Protein AF-A0AAE1A3G5-F1 (afdb_monomer)

Secondary structure (DSSP, 8-state):
-----------PPPPGGGGGTS----HHHHHHHHHHHHHHHHHHHHHHHHHHH-TT--HHHHHHHHHHHHHHHHHHHT-SS---HHHHHHHHHHHH-TTS-----HHHHHHHHHHHHHHHHIIIIITHHHHHHHHHHHHHHHHHHHTTS-SS--S----HHHHHHHHHHHHHHHHHHHHT-S--------

Foldseek 3Di:
DDDDPPPPPPPDQQELVNLVPDADPDPVSLVVNVVVLVVVLVVLVVVLVCVLQDDPGDPVNVCVVLVVLQCLQCVLVVHPDDDDVVSLVVSVVLVPPPPHPRPHDPVSSVVVVVVVVSVVCSVPPSCVVVVVSVVSSVVSVVSNVCVQADPPGDDDRCDPVVVVVVVVVVVVVVVVVVVVPPPPDDPDDD

Structure (mmCIF, N/CA/C/O backbone):
data_AF-A0AAE1A3G5-F1
#
_entry.id   AF-A0AAE1A3G5-F1
#
loop_
_atom_site.group_PDB
_atom_site.id
_atom_site.type_symbol
_atom_site.label_atom_id
_atom_site.label_alt_id
_atom_site.label_comp_id
_atom_site.label_asym_id
_atom_site.label_entity_id
_atom_site.label_seq_id
_atom_site.pdbx_PDB_ins_code
_atom_site.Cartn_x
_atom_site.Cartn_y
_atom_site.Cartn_z
_atom_site.occupancy
_atom_site.B_iso_or_equiv
_atom_site.auth_seq_id
_atom_site.auth_comp_id
_atom_site.auth_asym_id
_atom_site.auth_atom_id
_atom_site.pdbx_PDB_model_num
ATOM 1 N N . MET A 1 1 ? 42.166 -10.555 -47.100 1.00 35.66 1 MET A N 1
ATOM 2 C CA . MET A 1 1 ? 41.237 -10.799 -45.975 1.00 35.66 1 MET A CA 1
ATOM 3 C C . MET A 1 1 ? 40.916 -9.454 -45.344 1.00 35.66 1 MET A C 1
ATOM 5 O O . MET A 1 1 ? 41.872 -8.766 -45.005 1.00 35.66 1 MET A O 1
ATOM 9 N N . PRO A 1 2 ? 39.648 -9.018 -45.251 1.00 35.97 2 PRO A N 1
ATOM 10 C CA . PRO A 1 2 ? 39.330 -7.808 -44.502 1.00 35.97 2 PRO A CA 1
ATOM 11 C C . PRO A 1 2 ? 39.468 -8.098 -42.994 1.00 35.97 2 PRO A C 1
ATOM 13 O O . PRO A 1 2 ? 39.202 -9.229 -42.576 1.00 35.97 2 PRO A O 1
ATOM 16 N N . PRO A 1 3 ? 39.918 -7.131 -42.179 1.00 43.72 3 PRO A N 1
ATOM 17 C CA . PRO A 1 3 ? 40.125 -7.348 -40.755 1.00 43.72 3 PRO A CA 1
ATOM 18 C C . PRO A 1 3 ? 38.774 -7.472 -40.045 1.00 43.72 3 PRO A C 1
ATOM 20 O O . PRO A 1 3 ? 37.890 -6.631 -40.206 1.00 43.72 3 PRO A O 1
ATOM 23 N N . ALA A 1 4 ? 38.622 -8.537 -39.260 1.00 44.91 4 ALA A N 1
ATOM 24 C CA . ALA A 1 4 ? 37.485 -8.734 -38.377 1.00 44.91 4 ALA A CA 1
ATOM 25 C C . ALA A 1 4 ? 37.498 -7.654 -37.283 1.00 44.91 4 ALA A C 1
ATOM 27 O O . ALA A 1 4 ? 38.371 -7.638 -36.418 1.00 44.91 4 ALA A O 1
ATOM 28 N N . THR A 1 5 ? 36.526 -6.746 -37.308 1.00 45.47 5 THR A N 1
ATOM 29 C CA . THR A 1 5 ? 36.247 -5.818 -36.210 1.00 45.47 5 THR A CA 1
ATOM 30 C C . THR A 1 5 ? 35.559 -6.572 -35.074 1.00 45.47 5 THR A C 1
ATOM 32 O O . THR A 1 5 ? 34.346 -6.511 -34.894 1.00 45.47 5 THR A O 1
ATOM 35 N N . SER A 1 6 ? 36.335 -7.301 -34.273 1.00 39.97 6 SER A N 1
ATOM 36 C CA . SER A 1 6 ? 35.859 -7.920 -33.033 1.00 39.97 6 SER A CA 1
ATOM 37 C C . SER A 1 6 ? 35.775 -6.886 -31.904 1.00 39.97 6 SER A C 1
ATOM 39 O O . SER A 1 6 ? 36.463 -6.990 -3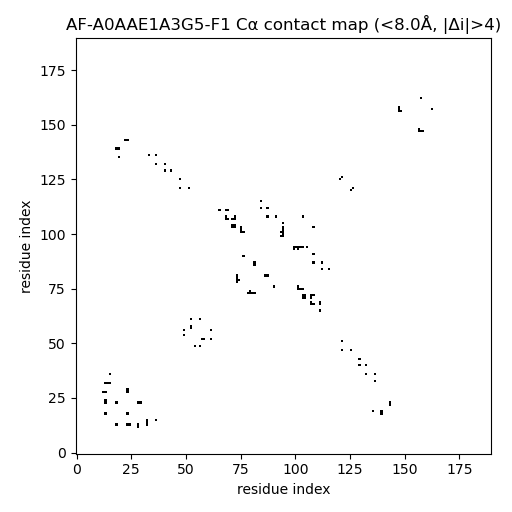0.892 1.00 39.97 6 SER A O 1
ATOM 41 N N . LEU A 1 7 ? 34.923 -5.871 -32.061 1.00 39.84 7 LEU A N 1
ATOM 42 C CA . LEU A 1 7 ? 34.401 -5.127 -30.916 1.00 39.84 7 LEU A CA 1
ATOM 43 C C . LEU A 1 7 ? 33.164 -5.876 -30.421 1.00 39.84 7 LEU A C 1
ATOM 45 O O . LEU A 1 7 ? 32.025 -5.517 -30.718 1.00 39.84 7 LEU A O 1
ATOM 49 N N . HIS A 1 8 ? 33.394 -6.952 -29.669 1.00 35.25 8 HIS A N 1
ATOM 50 C CA . HIS A 1 8 ? 32.353 -7.532 -28.831 1.00 35.25 8 HIS A CA 1
ATOM 51 C C . HIS A 1 8 ? 32.058 -6.544 -27.700 1.00 35.25 8 HIS A C 1
ATOM 53 O O . HIS A 1 8 ? 32.589 -6.654 -26.598 1.00 35.25 8 HIS A O 1
ATOM 59 N N . PHE A 1 9 ? 31.203 -5.559 -27.976 1.00 42.84 9 PHE A N 1
ATOM 60 C CA . PHE A 1 9 ? 30.525 -4.811 -26.931 1.00 42.84 9 PHE A CA 1
ATOM 61 C C . PHE A 1 9 ? 29.594 -5.789 -26.213 1.00 42.84 9 PHE A C 1
ATOM 63 O O . PHE A 1 9 ? 28.418 -5.908 -26.556 1.00 42.84 9 PHE A O 1
ATOM 70 N N . TYR A 1 10 ? 30.109 -6.503 -25.212 1.00 42.81 10 TYR A N 1
ATOM 71 C CA . TYR A 1 10 ? 29.268 -7.030 -24.146 1.00 42.81 10 TYR A CA 1
ATOM 72 C C . TYR A 1 10 ? 28.659 -5.815 -23.446 1.00 42.81 10 TYR A C 1
ATOM 74 O O . TYR A 1 10 ? 29.218 -5.257 -22.504 1.00 42.81 10 TYR A O 1
ATOM 82 N N . ARG A 1 11 ? 27.537 -5.327 -23.983 1.00 54.88 11 ARG A N 1
ATOM 83 C CA . ARG A 1 11 ? 26.752 -4.269 -23.360 1.00 54.88 11 ARG A CA 1
ATOM 84 C C . ARG A 1 11 ? 26.199 -4.854 -22.072 1.00 54.88 11 ARG A C 1
ATOM 86 O O . ARG A 1 11 ? 25.256 -5.641 -22.098 1.00 54.88 11 ARG A O 1
ATOM 93 N N . LYS A 1 12 ? 26.839 -4.510 -20.954 1.00 60.94 12 LYS A N 1
ATOM 94 C CA . LYS A 1 12 ? 26.358 -4.803 -19.603 1.00 60.94 12 LYS A CA 1
ATOM 95 C C . LYS A 1 12 ? 24.885 -4.394 -19.543 1.00 60.94 12 LYS A C 1
ATOM 97 O O . LYS A 1 12 ? 24.559 -3.239 -19.832 1.00 60.94 12 LYS A O 1
ATOM 102 N N . ARG A 1 13 ? 24.005 -5.357 -19.248 1.00 62.22 13 ARG A N 1
ATOM 103 C CA . ARG A 1 13 ? 22.569 -5.108 -19.091 1.00 62.22 13 ARG A CA 1
ATOM 104 C C . ARG A 1 13 ? 22.410 -4.102 -17.954 1.00 62.22 13 ARG A C 1
ATOM 106 O O . ARG A 1 13 ? 22.922 -4.333 -16.862 1.00 62.22 13 ARG A O 1
ATOM 113 N N . GLN A 1 14 ? 21.768 -2.973 -18.233 1.00 65.06 14 GLN A N 1
ATOM 114 C CA . GLN A 1 14 ? 21.499 -1.974 -17.204 1.00 65.06 14 GLN A CA 1
ATOM 115 C C . GLN A 1 14 ? 20.378 -2.498 -16.316 1.00 65.06 14 GLN A C 1
ATOM 117 O O . GLN A 1 14 ? 19.290 -2.785 -16.805 1.00 65.06 14 GLN A O 1
ATOM 122 N N . THR A 1 15 ? 20.683 -2.677 -15.037 1.00 71.44 15 THR A N 1
ATOM 123 C CA . THR A 1 15 ? 19.724 -3.069 -14.002 1.00 71.44 15 THR A CA 1
ATOM 124 C C . THR A 1 15 ? 19.215 -1.829 -13.282 1.00 71.44 15 THR A C 1
ATOM 126 O O . THR A 1 15 ? 19.864 -0.782 -13.322 1.00 71.44 15 THR A O 1
ATOM 129 N N . PHE A 1 16 ? 18.084 -1.952 -12.583 1.00 73.12 16 PHE A N 1
ATOM 130 C CA . PHE A 1 16 ? 17.511 -0.866 -11.781 1.00 73.12 16 PHE A CA 1
ATOM 131 C C . PHE A 1 16 ? 18.512 -0.262 -10.778 1.00 73.12 16 PHE A C 1
ATOM 133 O O . PHE A 1 16 ? 18.576 0.951 -10.597 1.00 73.12 16 PHE A O 1
ATOM 140 N N . GLU A 1 17 ? 19.370 -1.099 -10.197 1.00 73.00 17 GLU A N 1
ATOM 141 C CA . GLU A 1 17 ? 20.415 -0.682 -9.255 1.00 73.00 17 G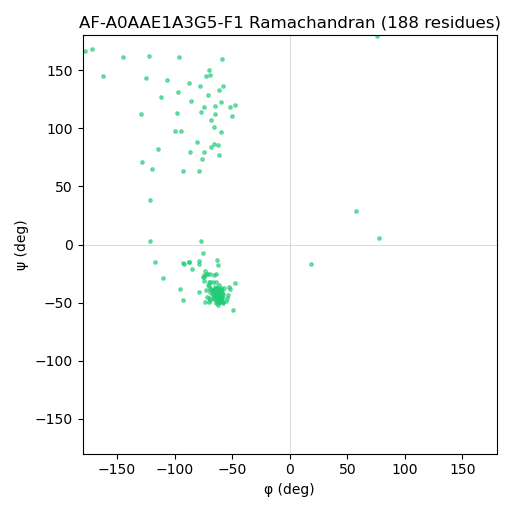LU A CA 1
ATOM 142 C C . GLU A 1 17 ? 21.544 0.119 -9.924 1.00 73.00 17 GLU A C 1
ATOM 144 O O . GLU A 1 17 ? 22.107 1.033 -9.323 1.00 73.00 17 GLU A O 1
ATOM 149 N N . ALA A 1 18 ? 21.856 -0.181 -11.188 1.00 69.69 18 ALA A N 1
ATOM 150 C CA . ALA A 1 18 ? 22.918 0.488 -11.939 1.00 69.69 18 ALA A CA 1
ATOM 151 C C . ALA A 1 18 ? 22.504 1.872 -12.477 1.00 69.69 18 ALA A C 1
ATOM 153 O O . ALA A 1 18 ? 23.362 2.667 -12.867 1.00 69.69 18 ALA A O 1
ATOM 154 N N . LEU A 1 19 ? 21.204 2.191 -12.468 1.00 69.31 19 LEU A N 1
ATOM 155 C CA . LEU A 1 19 ? 20.664 3.453 -12.989 1.00 69.31 19 LEU A CA 1
ATOM 156 C C . LEU A 1 19 ? 21.138 4.691 -12.227 1.00 69.31 19 LEU A C 1
ATOM 158 O O . LEU A 1 19 ? 21.165 5.787 -12.785 1.00 69.31 19 LEU A O 1
ATOM 162 N N . ALA A 1 20 ? 21.508 4.533 -10.956 1.00 63.34 20 ALA A N 1
ATOM 163 C CA . ALA A 1 20 ? 21.976 5.643 -10.135 1.00 63.34 20 ALA A CA 1
ATOM 164 C C . ALA A 1 20 ? 23.358 6.165 -10.579 1.00 63.34 20 ALA A C 1
ATOM 166 O O . ALA A 1 20 ? 23.665 7.337 -10.337 1.00 63.34 20 ALA A O 1
ATOM 167 N N . GLY A 1 21 ? 24.171 5.316 -11.225 1.00 63.56 21 GLY A N 1
ATOM 168 C CA . GLY A 1 21 ? 25.574 5.595 -11.549 1.00 63.56 21 GLY A CA 1
ATOM 169 C C . GLY A 1 21 ? 25.921 5.645 -13.039 1.00 63.56 21 GLY A C 1
ATOM 170 O O . GLY A 1 21 ? 26.984 6.153 -13.387 1.00 63.56 21 GLY A O 1
ATOM 171 N N . GLU A 1 22 ? 25.058 5.152 -13.931 1.00 64.25 22 GLU A N 1
ATOM 172 C CA . GLU A 1 22 ? 25.354 5.052 -15.367 1.00 64.25 22 GLU A CA 1
ATOM 173 C C . GLU A 1 22 ? 24.286 5.757 -16.227 1.00 64.25 22 GLU A C 1
ATOM 175 O O . GLU A 1 22 ? 23.091 5.710 -15.935 1.00 64.25 22 GLU A O 1
ATOM 180 N N . ARG A 1 23 ? 24.704 6.406 -17.328 1.00 62.53 23 ARG A N 1
ATOM 181 C CA . ARG A 1 23 ? 23.764 6.988 -18.305 1.00 62.53 23 ARG A CA 1
ATOM 182 C C . ARG A 1 23 ? 23.029 5.883 -19.073 1.00 62.53 23 ARG A C 1
ATOM 184 O O . ARG A 1 23 ? 23.650 4.865 -19.385 1.00 62.53 23 ARG A O 1
ATOM 191 N N . PRO A 1 24 ? 21.755 6.073 -19.454 1.00 65.62 24 PRO A N 1
ATOM 192 C CA . PRO A 1 24 ? 21.013 5.078 -20.226 1.00 65.62 24 PRO A CA 1
ATOM 193 C C . PRO A 1 24 ? 21.663 4.815 -21.583 1.00 65.62 24 PRO A C 1
ATOM 195 O O . PRO A 1 24 ? 22.000 5.750 -22.304 1.00 65.62 24 PRO A O 1
ATOM 198 N N . GLN A 1 25 ? 21.823 3.544 -21.950 1.00 66.44 25 GLN A N 1
ATOM 199 C CA . GLN A 1 25 ? 22.502 3.173 -23.198 1.00 66.44 25 GLN A CA 1
ATOM 200 C C . GLN A 1 25 ? 21.645 3.418 -24.449 1.00 66.44 25 GLN A C 1
ATOM 202 O O . GLN A 1 25 ? 22.190 3.643 -25.526 1.00 66.44 25 GLN A O 1
ATOM 207 N N . ASN A 1 26 ? 20.320 3.289 -24.339 1.00 68.50 26 ASN A N 1
ATOM 208 C CA . ASN A 1 26 ? 19.345 3.515 -25.412 1.00 68.50 26 ASN A CA 1
ATOM 209 C C . ASN A 1 26 ? 17.909 3.478 -24.847 1.00 68.50 26 ASN A C 1
ATOM 211 O O . ASN A 1 26 ? 17.689 3.034 -23.718 1.00 68.50 26 ASN A O 1
ATOM 215 N N . LEU A 1 27 ? 16.927 3.901 -25.652 1.00 71.56 27 LEU A N 1
ATOM 216 C CA . LEU A 1 27 ? 15.509 3.930 -25.266 1.00 71.56 27 LEU A CA 1
ATOM 217 C C . LEU A 1 27 ? 14.945 2.538 -24.929 1.00 71.56 27 LEU A C 1
ATOM 219 O O . LEU A 1 27 ? 14.132 2.409 -24.018 1.00 71.56 27 LEU A O 1
ATOM 223 N N . GLN A 1 28 ? 15.396 1.486 -25.620 1.00 73.44 28 GLN A N 1
ATOM 224 C CA . GLN A 1 28 ? 14.938 0.119 -25.354 1.00 73.44 28 GLN A CA 1
ATOM 225 C C . GLN A 1 28 ? 15.365 -0.354 -23.957 1.00 73.44 28 GLN A C 1
ATOM 227 O O . GLN A 1 28 ? 14.584 -1.002 -23.259 1.00 73.44 28 GLN A O 1
ATOM 232 N N . SER A 1 29 ? 16.575 0.005 -23.520 1.00 73.12 29 SER A N 1
ATOM 233 C CA . SER A 1 29 ? 17.052 -0.253 -22.159 1.00 73.12 29 SER A CA 1
ATOM 234 C C . SER A 1 29 ? 16.204 0.488 -21.126 1.00 73.12 29 SER A C 1
ATOM 236 O O . SER A 1 29 ? 15.783 -0.124 -20.151 1.00 73.12 29 SER A O 1
ATOM 238 N N . VAL A 1 30 ? 15.880 1.765 -21.371 1.00 76.81 30 VAL A N 1
ATOM 239 C CA . VAL A 1 30 ? 14.985 2.555 -20.503 1.00 76.81 30 VAL A CA 1
ATOM 240 C C . VAL A 1 30 ? 13.619 1.879 -20.377 1.00 76.81 30 VAL A C 1
ATOM 242 O O . VAL A 1 30 ? 13.144 1.657 -19.269 1.00 76.81 30 VAL A O 1
ATOM 245 N N . TYR A 1 31 ? 13.014 1.489 -21.500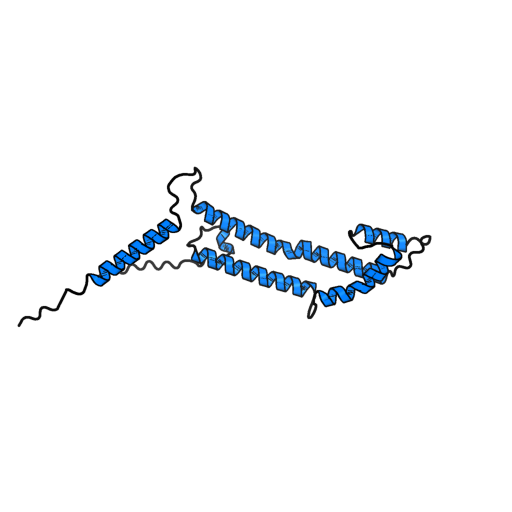 1.00 80.00 31 TYR A N 1
ATOM 246 C CA . TYR A 1 31 ? 11.709 0.827 -21.519 1.00 80.00 31 TYR A CA 1
ATOM 247 C C . TYR A 1 31 ? 11.712 -0.508 -20.762 1.00 80.00 31 TYR A C 1
ATOM 249 O O . TYR A 1 31 ? 10.791 -0.801 -20.002 1.00 80.00 31 TYR A O 1
ATOM 257 N N . THR A 1 32 ? 12.764 -1.307 -20.949 1.00 83.19 32 THR A N 1
ATOM 258 C CA . THR A 1 32 ? 12.916 -2.609 -20.283 1.00 83.19 32 THR A CA 1
ATOM 259 C C . THR A 1 32 ? 13.001 -2.435 -18.771 1.00 83.19 32 THR A C 1
ATOM 261 O O . THR A 1 32 ? 12.258 -3.073 -18.034 1.00 83.19 32 THR A O 1
ATOM 264 N N . VAL A 1 33 ? 13.842 -1.506 -18.322 1.00 82.69 33 VAL A N 1
ATOM 265 C CA . VAL A 1 33 ? 14.033 -1.198 -16.905 1.00 82.69 33 VAL A CA 1
ATOM 266 C C . VAL A 1 33 ? 12.752 -0.666 -16.262 1.00 82.69 33 VAL A C 1
ATOM 268 O O . VAL A 1 33 ? 12.376 -1.124 -15.189 1.00 82.69 33 VAL A O 1
ATOM 271 N N . VAL A 1 34 ? 12.040 0.258 -16.918 1.00 85.31 34 VAL A N 1
ATOM 272 C CA . VAL A 1 34 ? 10.757 0.779 -16.411 1.00 85.31 34 VAL A CA 1
ATOM 273 C C . VAL A 1 34 ? 9.749 -0.355 -16.229 1.00 85.31 34 VAL A C 1
ATOM 275 O O . VAL A 1 34 ? 9.105 -0.438 -15.188 1.00 85.31 34 VAL A O 1
ATOM 278 N N . ARG A 1 35 ? 9.629 -1.258 -17.210 1.00 87.12 35 ARG A N 1
ATOM 279 C CA . ARG A 1 35 ? 8.720 -2.408 -17.107 1.00 87.12 35 ARG A CA 1
ATOM 280 C C . ARG A 1 35 ? 9.096 -3.363 -15.981 1.00 87.12 35 ARG A C 1
ATOM 282 O O . ARG A 1 35 ? 8.202 -3.827 -15.286 1.00 87.12 35 ARG A O 1
ATOM 289 N N . GLU A 1 36 ? 10.384 -3.654 -15.809 1.00 87.44 36 GLU A N 1
ATOM 290 C CA . GLU A 1 36 ? 10.871 -4.511 -14.720 1.00 87.44 36 GLU A CA 1
ATOM 291 C C . GLU A 1 36 ? 10.530 -3.908 -13.348 1.00 87.44 36 GLU A C 1
ATOM 293 O O . GLU A 1 36 ? 10.037 -4.612 -12.471 1.00 87.44 36 GLU A O 1
ATOM 298 N N . VAL A 1 37 ? 10.710 -2.594 -13.181 1.00 85.38 37 VAL A N 1
ATOM 299 C CA . VAL A 1 37 ? 10.393 -1.889 -11.927 1.00 85.38 37 VAL A CA 1
ATOM 300 C C . VAL A 1 37 ? 8.894 -1.859 -11.651 1.00 85.38 37 VAL A C 1
ATOM 302 O O . VAL A 1 37 ? 8.485 -2.081 -10.515 1.00 85.38 37 VAL A O 1
ATOM 305 N N . LEU A 1 38 ? 8.071 -1.605 -12.672 1.00 88.00 38 LEU A N 1
ATOM 306 C CA . LEU A 1 38 ? 6.614 -1.613 -12.525 1.00 88.00 38 LEU A CA 1
ATOM 307 C C . LEU A 1 38 ? 6.094 -3.003 -12.148 1.00 88.00 38 LEU A C 1
ATOM 309 O O . LEU A 1 38 ? 5.294 -3.108 -11.226 1.00 88.00 38 LEU A O 1
ATOM 313 N N . ALA A 1 39 ? 6.597 -4.061 -12.788 1.00 89.19 39 ALA A N 1
ATOM 314 C CA . ALA A 1 39 ? 6.228 -5.432 -12.443 1.00 89.19 39 ALA A CA 1
ATOM 315 C C . ALA A 1 39 ? 6.623 -5.787 -10.997 1.00 89.19 39 ALA A C 1
ATOM 317 O O . ALA A 1 39 ? 5.826 -6.366 -10.264 1.00 89.19 39 ALA A O 1
ATOM 318 N N . ALA A 1 40 ? 7.821 -5.384 -10.559 1.00 87.31 40 ALA A N 1
ATOM 319 C CA . ALA A 1 40 ? 8.263 -5.593 -9.180 1.00 87.31 40 ALA A CA 1
ATOM 320 C C . ALA A 1 40 ? 7.414 -4.804 -8.162 1.00 87.31 40 ALA A C 1
ATOM 322 O O . ALA A 1 40 ? 7.133 -5.297 -7.071 1.00 87.31 40 ALA A O 1
ATOM 323 N N . LEU A 1 41 ? 6.984 -3.585 -8.509 1.00 88.19 41 LEU A N 1
ATOM 324 C CA . LEU A 1 41 ? 6.063 -2.791 -7.689 1.00 88.19 41 LEU A CA 1
ATOM 325 C C . LEU A 1 41 ? 4.683 -3.447 -7.589 1.00 88.19 41 LEU A C 1
ATOM 327 O O . LEU A 1 41 ? 4.131 -3.507 -6.494 1.00 88.19 41 LEU A O 1
ATOM 331 N N . GLU A 1 42 ? 4.139 -3.949 -8.697 1.00 89.69 42 GLU A N 1
ATOM 332 C CA . GLU A 1 42 ? 2.860 -4.666 -8.715 1.00 89.69 42 GLU A CA 1
ATOM 333 C C . GLU A 1 42 ? 2.905 -5.917 -7.835 1.00 89.69 42 GLU A C 1
ATOM 335 O O . GLU A 1 42 ? 2.047 -6.085 -6.969 1.00 89.69 42 GLU A O 1
ATOM 340 N N . GLU A 1 43 ? 3.934 -6.752 -7.987 1.00 90.06 43 GLU A N 1
ATOM 341 C CA . GLU A 1 43 ? 4.133 -7.943 -7.153 1.00 90.06 43 GLU A CA 1
ATOM 342 C C . GLU A 1 43 ? 4.234 -7.574 -5.668 1.00 90.06 43 GLU A C 1
ATOM 344 O O . GLU A 1 43 ? 3.634 -8.202 -4.797 1.00 90.06 43 GLU A O 1
ATOM 349 N N . ARG A 1 44 ? 4.959 -6.501 -5.358 1.00 87.25 44 ARG A N 1
ATOM 350 C CA . ARG A 1 44 ? 5.106 -6.016 -3.989 1.00 87.25 44 ARG A CA 1
ATOM 351 C C . ARG A 1 44 ? 3.791 -5.495 -3.406 1.00 87.25 44 ARG A C 1
ATOM 353 O O . ARG A 1 44 ? 3.523 -5.745 -2.234 1.00 87.25 44 ARG A O 1
ATOM 360 N N . LEU A 1 45 ? 2.972 -4.796 -4.192 1.00 87.25 45 LEU A N 1
ATOM 361 C CA . LEU A 1 45 ? 1.642 -4.352 -3.767 1.00 87.25 45 LEU A CA 1
ATOM 362 C C . LEU A 1 45 ? 0.713 -5.543 -3.514 1.00 87.25 45 LEU A C 1
ATOM 364 O O . LEU A 1 45 ? 0.020 -5.553 -2.501 1.00 87.25 45 LEU A O 1
ATOM 368 N N . GLN A 1 46 ? 0.763 -6.572 -4.362 1.00 87.94 46 GLN A N 1
ATOM 369 C CA . GLN A 1 46 ? 0.022 -7.820 -4.147 1.00 87.94 46 GLN A CA 1
ATOM 370 C C . GLN A 1 46 ? 0.484 -8.544 -2.878 1.00 87.94 46 GLN A C 1
ATOM 372 O O . GLN A 1 46 ? -0.339 -9.008 -2.093 1.00 87.94 46 GLN A O 1
ATOM 377 N N . ASN A 1 47 ? 1.793 -8.597 -2.626 1.00 87.56 47 ASN A N 1
ATOM 378 C CA . ASN A 1 47 ? 2.338 -9.173 -1.397 1.00 87.56 47 ASN A CA 1
ATOM 379 C C . ASN A 1 47 ? 1.937 -8.361 -0.160 1.00 87.56 47 ASN A C 1
ATOM 381 O O . ASN A 1 47 ? 1.631 -8.942 0.880 1.00 87.56 47 ASN A O 1
ATOM 385 N N . LEU A 1 48 ? 1.902 -7.028 -0.266 1.00 86.38 48 LEU A N 1
ATOM 386 C CA . LEU A 1 48 ? 1.416 -6.158 0.801 1.00 86.38 48 LEU A CA 1
ATOM 387 C C . LEU A 1 48 ? -0.058 -6.452 1.098 1.00 86.38 48 LEU A C 1
ATOM 389 O O . LEU A 1 48 ? -0.410 -6.677 2.253 1.00 86.38 48 LEU A O 1
ATOM 393 N N . GLU A 1 49 ? -0.894 -6.509 0.062 1.00 86.00 49 GLU A N 1
ATOM 394 C CA . GLU A 1 49 ? -2.317 -6.832 0.159 1.00 86.00 49 GLU A CA 1
ATOM 395 C C . GLU A 1 49 ? -2.541 -8.206 0.804 1.00 86.00 49 GLU A C 1
ATOM 397 O O . GLU A 1 49 ? -3.265 -8.319 1.795 1.00 86.00 49 GLU A O 1
ATOM 402 N N . ALA A 1 50 ? -1.846 -9.236 0.320 1.00 86.38 50 ALA A N 1
ATOM 403 C CA . ALA A 1 50 ? -1.921 -10.585 0.868 1.00 86.38 50 ALA A CA 1
ATOM 404 C C . ALA A 1 50 ? -1.415 -10.658 2.319 1.00 86.38 50 ALA A C 1
ATOM 406 O O . ALA A 1 50 ? -1.987 -11.375 3.136 1.00 86.38 50 ALA A O 1
ATOM 407 N N . SER A 1 51 ? -0.368 -9.905 2.672 1.00 86.12 51 SER A N 1
ATOM 408 C CA . SER A 1 51 ? 0.129 -9.830 4.053 1.00 86.12 51 SER A CA 1
ATOM 409 C C . SER A 1 51 ? -0.836 -9.097 4.986 1.00 86.12 51 SER A C 1
ATOM 411 O O . SER A 1 51 ? -0.938 -9.437 6.164 1.00 86.12 51 SER A O 1
ATOM 413 N N . PHE A 1 52 ? -1.564 -8.109 4.459 1.00 86.94 52 PHE A N 1
ATOM 414 C CA . PHE A 1 52 ? -2.532 -7.332 5.215 1.00 86.94 52 PHE A CA 1
ATOM 415 C C . PHE A 1 52 ? -3.800 -8.145 5.493 1.00 86.94 52 PHE A C 1
ATOM 417 O O . PHE A 1 52 ? -4.226 -8.222 6.646 1.00 86.94 52 PHE A O 1
ATOM 424 N N . TYR A 1 53 ? -4.386 -8.774 4.473 1.00 85.88 53 TYR A N 1
ATOM 425 C CA . TYR A 1 53 ? -5.625 -9.546 4.624 1.00 85.88 53 TYR A CA 1
ATOM 426 C C . TYR A 1 53 ? -5.397 -10.992 5.087 1.00 85.88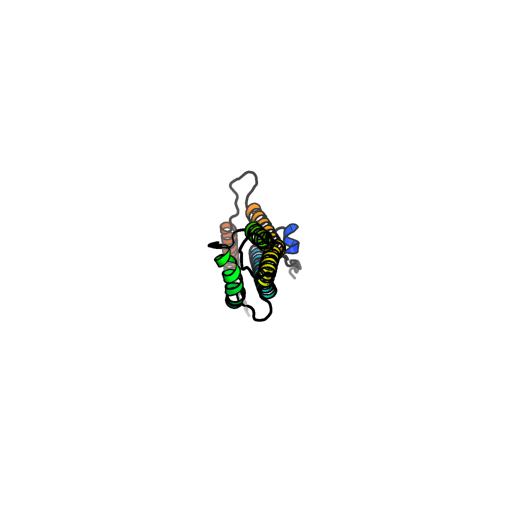 53 TYR A C 1
ATOM 428 O O . TYR A 1 53 ? -6.298 -11.613 5.645 1.00 85.88 53 TYR A O 1
ATOM 436 N N . GLY A 1 54 ? -4.193 -11.532 4.905 1.00 84.62 54 GLY A N 1
ATOM 437 C CA . GLY A 1 54 ? -3.890 -12.925 5.206 1.00 84.62 54 GLY A CA 1
ATOM 438 C C . GLY A 1 54 ? -4.436 -13.908 4.155 1.00 84.62 54 GLY A C 1
ATOM 439 O O . GLY A 1 54 ? -5.049 -13.518 3.158 1.00 84.62 54 GLY A O 1
ATOM 440 N N . PRO A 1 55 ? -4.195 -15.217 4.342 1.00 82.44 55 PRO A N 1
ATOM 441 C CA . PRO A 1 55 ? -4.566 -16.237 3.367 1.00 82.44 55 PRO A CA 1
ATOM 442 C C . PRO A 1 55 ? -6.089 -16.342 3.203 1.00 82.44 55 PRO A C 1
ATOM 444 O O . PRO A 1 55 ? -6.803 -16.677 4.145 1.00 82.44 55 PRO A O 1
ATOM 447 N N . GLY A 1 56 ? -6.575 -16.089 1.983 1.00 78.00 56 GLY A N 1
ATOM 448 C CA . GLY A 1 56 ? -8.003 -16.125 1.647 1.00 78.00 56 GLY A CA 1
ATOM 449 C C . GLY A 1 56 ? -8.798 -14.899 2.104 1.00 78.00 56 GLY A C 1
ATOM 450 O O . GLY A 1 56 ? -10.019 -14.891 1.958 1.00 78.00 56 GLY A O 1
ATOM 451 N N . GLY A 1 57 ? -8.128 -13.877 2.643 1.00 81.25 57 GLY A N 1
ATOM 452 C CA . GLY A 1 57 ? -8.756 -12.617 3.009 1.00 81.25 57 GLY A CA 1
ATOM 453 C C . GLY A 1 57 ? -8.991 -11.728 1.787 1.00 81.25 57 GLY A C 1
ATOM 454 O O . GLY A 1 57 ? -8.131 -11.582 0.922 1.00 81.25 57 GLY A O 1
ATOM 455 N N . SER A 1 58 ? -10.175 -11.132 1.726 1.00 85.31 58 SER A N 1
ATOM 456 C CA . SER A 1 58 ? -10.554 -10.065 0.799 1.00 85.31 58 SER A CA 1
ATOM 457 C C . SER A 1 58 ? -11.014 -8.816 1.561 1.00 85.31 58 SER A C 1
ATOM 459 O O . SER A 1 58 ? -11.433 -8.926 2.726 1.00 85.31 58 SER A O 1
ATOM 461 N N . PRO A 1 59 ? -11.042 -7.644 0.898 1.00 84.81 59 PRO A N 1
ATOM 462 C CA . PRO A 1 59 ? -11.639 -6.436 1.457 1.00 84.81 59 PRO A CA 1
ATOM 463 C C . PRO A 1 59 ? -13.070 -6.658 1.964 1.00 84.81 59 PRO A C 1
ATOM 465 O O . PRO A 1 59 ? -13.433 -6.140 3.018 1.00 84.81 59 PRO A O 1
ATOM 468 N N . GLU A 1 60 ? -13.893 -7.461 1.273 1.00 85.38 60 GLU A N 1
ATOM 469 C CA . GLU A 1 60 ? -15.264 -7.723 1.730 1.00 85.38 60 GLU A CA 1
ATOM 470 C C . GLU A 1 60 ? -15.314 -8.544 3.021 1.00 85.38 60 GLU A C 1
ATOM 472 O O . GLU A 1 60 ? -16.168 -8.290 3.872 1.00 85.38 60 GLU A O 1
ATOM 477 N N . THR A 1 61 ? -14.431 -9.533 3.178 1.00 85.81 61 THR A N 1
ATOM 478 C CA . THR A 1 61 ? -14.311 -10.301 4.431 1.00 85.81 61 THR A CA 1
ATOM 479 C C . THR A 1 61 ? -13.880 -9.417 5.591 1.00 85.81 61 THR A C 1
ATOM 481 O O . THR A 1 61 ? -14.498 -9.491 6.651 1.00 85.81 61 THR A O 1
ATOM 484 N N . GLU A 1 62 ? -12.898 -8.539 5.375 1.00 83.00 62 GLU A N 1
ATOM 485 C CA . GLU A 1 62 ? -12.420 -7.601 6.394 1.00 83.00 62 GLU A CA 1
ATOM 486 C C . GLU A 1 62 ? -13.560 -6.653 6.812 1.00 83.00 62 GLU A C 1
ATOM 488 O O . GLU A 1 62 ? -13.873 -6.520 7.994 1.00 83.00 62 GLU A O 1
ATOM 493 N N . VAL A 1 63 ? -14.287 -6.070 5.850 1.00 84.19 63 VAL A N 1
ATOM 494 C CA . VAL A 1 63 ? -15.440 -5.198 6.140 1.00 84.19 63 VAL A CA 1
ATOM 495 C C . VAL A 1 63 ? -16.513 -5.931 6.946 1.00 84.19 63 VAL A C 1
ATOM 497 O O . VAL A 1 63 ? -17.021 -5.382 7.922 1.00 84.19 63 VAL A O 1
ATOM 500 N N . LYS A 1 64 ? -16.858 -7.172 6.582 1.00 85.69 64 LYS A N 1
ATOM 501 C CA . LYS A 1 64 ? -17.864 -7.962 7.315 1.00 85.69 64 LYS A CA 1
ATOM 502 C C . LYS A 1 64 ? -17.426 -8.286 8.740 1.00 85.69 64 LYS A C 1
ATOM 504 O O . LYS A 1 64 ? -18.263 -8.246 9.638 1.00 85.69 64 LYS A O 1
ATOM 509 N N . GLN A 1 65 ? -16.146 -8.593 8.938 1.00 85.00 65 GLN A N 1
ATOM 510 C CA . GLN A 1 65 ? -15.579 -8.870 10.254 1.00 85.00 65 GLN A CA 1
ATOM 511 C C . GLN A 1 65 ? -15.692 -7.652 11.178 1.00 85.00 65 GLN A C 1
ATOM 513 O O . GLN A 1 65 ? -16.084 -7.791 12.335 1.00 85.00 65 GLN A O 1
ATOM 518 N N . TRP A 1 66 ? -15.398 -6.457 10.664 1.00 82.69 66 TRP A N 1
ATOM 519 C CA . TRP A 1 66 ? -15.310 -5.243 11.481 1.00 82.69 66 TRP A CA 1
ATOM 520 C C . TRP A 1 66 ? -16.606 -4.445 11.585 1.00 82.69 66 TRP A C 1
ATOM 522 O O . TRP A 1 66 ? -16.750 -3.633 12.498 1.00 82.69 66 TRP A O 1
ATOM 532 N N . TYR A 1 67 ? -17.571 -4.691 10.698 1.00 83.88 67 TYR A N 1
ATOM 533 C CA . TYR A 1 67 ? -18.846 -3.976 10.674 1.00 83.88 67 TYR A CA 1
ATOM 534 C C . TYR A 1 67 ? -19.588 -4.031 12.015 1.00 83.88 67 TYR A C 1
ATOM 536 O O . TYR A 1 67 ? -20.018 -2.996 12.522 1.00 83.88 67 TYR A O 1
ATOM 544 N N . LEU A 1 68 ? -19.727 -5.225 12.601 1.00 83.31 68 LEU A N 1
ATOM 545 C CA . LEU A 1 68 ? -20.478 -5.399 13.843 1.00 83.31 68 LEU A CA 1
ATOM 546 C C . LEU A 1 68 ? -19.758 -4.771 15.057 1.00 83.31 68 LEU A C 1
ATOM 548 O O . LEU A 1 68 ? -20.400 -3.965 15.731 1.00 83.31 68 LEU A O 1
ATOM 552 N N . PRO A 1 69 ? -18.454 -5.025 15.310 1.00 82.31 69 PRO A N 1
ATOM 553 C CA . PRO A 1 69 ? -17.707 -4.326 16.362 1.00 82.31 69 PRO A CA 1
ATOM 554 C C . PRO A 1 69 ? -17.782 -2.797 16.245 1.00 82.31 69 PRO A C 1
ATOM 556 O O . PRO A 1 69 ? -18.042 -2.106 17.229 1.00 82.31 69 PRO A O 1
ATOM 559 N N . LEU A 1 70 ? -17.642 -2.253 15.028 1.00 84.00 70 LEU A N 1
ATOM 560 C CA . LEU A 1 70 ? -17.759 -0.811 14.784 1.00 84.00 70 LEU A CA 1
ATOM 561 C C . LEU A 1 70 ? -19.151 -0.283 15.140 1.00 84.00 70 LEU A C 1
ATOM 563 O O . LEU A 1 70 ? -19.268 0.772 15.759 1.00 84.00 70 LEU A O 1
ATOM 567 N N . GLN A 1 71 ? -20.218 -1.007 14.795 1.00 82.94 71 GLN A N 1
ATOM 568 C CA . GLN A 1 71 ? -21.577 -0.607 15.168 1.00 82.94 71 GLN A CA 1
ATOM 569 C C . GLN A 1 71 ? -21.817 -0.631 16.676 1.00 82.94 71 GLN A C 1
ATOM 571 O O . GLN A 1 71 ? -22.498 0.261 17.191 1.00 82.94 71 GLN A O 1
ATOM 576 N N . LEU A 1 72 ? -21.272 -1.631 17.371 1.00 80.19 72 LEU A N 1
ATOM 577 C CA . LEU A 1 72 ? -21.395 -1.768 18.822 1.00 80.19 72 LEU A CA 1
ATOM 578 C C . LEU A 1 72 ? -20.690 -0.636 19.574 1.00 80.19 72 LEU A C 1
ATOM 580 O O . LEU A 1 72 ? -21.124 -0.284 20.664 1.00 80.19 72 LEU A O 1
ATOM 584 N N . ILE A 1 73 ? -19.670 -0.021 18.975 1.00 81.50 73 ILE A N 1
ATOM 585 C CA . ILE A 1 73 ? -18.922 1.091 19.572 1.00 81.50 73 ILE A CA 1
ATOM 586 C C . ILE A 1 73 ? -19.493 2.454 19.169 1.00 81.50 73 ILE A C 1
ATOM 588 O O . ILE A 1 73 ? -19.741 3.310 20.017 1.00 81.50 73 ILE A O 1
ATOM 592 N N . LEU A 1 74 ? -19.760 2.664 17.878 1.00 82.94 74 LEU A N 1
ATOM 593 C CA . LEU A 1 74 ? -20.180 3.969 17.362 1.00 82.94 74 LEU A CA 1
ATOM 594 C C . LEU A 1 74 ? -21.601 4.346 17.800 1.00 82.94 74 LEU A C 1
ATOM 596 O O . LEU A 1 74 ? -21.876 5.517 18.069 1.00 82.94 74 LEU A O 1
ATOM 600 N N . ARG A 1 75 ? -22.516 3.371 17.890 1.00 81.50 75 ARG A N 1
ATOM 601 C CA . ARG A 1 75 ? -23.930 3.642 18.189 1.00 81.50 75 ARG A CA 1
ATOM 602 C C . ARG A 1 75 ? -24.151 4.119 19.632 1.00 81.50 75 ARG A C 1
ATOM 604 O O . ARG A 1 75 ? -24.830 5.137 19.784 1.00 81.50 75 ARG A O 1
ATOM 611 N N . PRO A 1 76 ? -23.597 3.472 20.677 1.00 78.12 76 PRO A N 1
ATOM 612 C CA . PRO A 1 76 ? -23.682 3.989 22.045 1.00 78.12 76 PRO A CA 1
ATOM 613 C C . PRO A 1 76 ? -22.974 5.338 22.203 1.00 78.12 76 PRO A C 1
ATOM 615 O O . PRO A 1 76 ? -23.502 6.233 22.859 1.00 78.12 76 PRO A O 1
ATOM 618 N N . ALA A 1 77 ? -21.834 5.518 21.528 1.00 76.94 77 ALA A N 1
ATOM 619 C CA . ALA A 1 77 ? -21.068 6.762 21.548 1.00 76.94 77 ALA A CA 1
ATOM 620 C C . ALA A 1 77 ? -21.691 7.900 20.710 1.00 76.94 77 ALA A C 1
ATOM 622 O O . ALA A 1 77 ? -21.238 9.039 20.783 1.00 76.94 77 ALA A O 1
ATOM 623 N N . ARG A 1 78 ? -22.761 7.618 19.948 1.00 80.56 78 ARG A N 1
ATOM 624 C CA . ARG A 1 78 ? -23.453 8.553 19.038 1.00 80.56 78 ARG A CA 1
ATOM 625 C C . ARG A 1 78 ? -22.544 9.165 17.968 1.00 80.56 78 ARG A C 1
ATOM 627 O O . ARG A 1 78 ? -22.813 10.262 17.477 1.00 80.56 78 ARG A O 1
ATOM 634 N N . TYR A 1 79 ? -21.509 8.438 17.567 1.00 81.69 79 TYR A N 1
ATOM 635 C CA . TYR A 1 79 ? -20.641 8.831 16.468 1.00 81.69 79 TYR A CA 1
ATOM 636 C C . TYR A 1 79 ? -21.197 8.327 15.133 1.00 81.69 79 TYR A C 1
ATOM 638 O O . TYR A 1 79 ? -21.675 7.200 15.018 1.00 81.69 79 TYR A O 1
ATOM 646 N N . SER A 1 80 ? -21.130 9.170 14.099 1.00 79.25 80 SER A N 1
ATOM 647 C CA . SER A 1 80 ? -21.492 8.797 12.723 1.00 79.25 80 SER A CA 1
ATOM 648 C C . SER A 1 80 ? -20.388 8.008 12.013 1.00 79.25 80 SER A C 1
ATOM 650 O O . SER A 1 80 ? -20.650 7.357 11.004 1.00 79.25 80 SER A O 1
ATOM 652 N N . GLY A 1 81 ? -19.165 8.057 12.539 1.00 79.25 81 GLY A N 1
ATOM 653 C CA . GLY A 1 81 ? -17.999 7.364 12.014 1.00 79.25 81 GLY A CA 1
ATOM 654 C C . GLY A 1 81 ? -16.768 7.602 12.884 1.00 79.25 81 GLY A C 1
ATOM 655 O O . GLY A 1 81 ? -16.766 8.486 13.741 1.00 79.25 81 GLY A O 1
ATOM 656 N N . LEU A 1 82 ? -15.737 6.797 12.636 1.00 76.56 82 LEU A N 1
ATOM 657 C CA . LEU A 1 82 ? -14.437 6.871 13.295 1.00 76.56 82 LEU A CA 1
ATOM 658 C C . LEU A 1 82 ? -13.465 7.645 12.397 1.00 76.56 82 LEU A C 1
ATOM 660 O O . LEU A 1 82 ? -13.138 7.196 11.301 1.00 76.56 82 LEU A O 1
ATOM 664 N N . MET A 1 83 ? -13.056 8.826 12.853 1.00 78.62 83 MET A N 1
ATOM 665 C CA . MET A 1 83 ? -12.224 9.782 12.116 1.00 78.62 83 MET A CA 1
ATOM 666 C C . MET A 1 83 ? -10.810 9.890 12.692 1.00 78.62 83 MET A C 1
ATOM 668 O O . MET A 1 83 ? -9.877 10.194 11.951 1.00 78.62 83 MET A O 1
ATOM 672 N N . SER A 1 84 ? -10.635 9.647 13.994 1.00 78.31 84 SER A N 1
ATOM 673 C CA . SER A 1 84 ? -9.330 9.715 14.658 1.00 78.31 84 SER A CA 1
ATOM 674 C C . SER A 1 84 ? -9.179 8.670 15.764 1.00 78.31 84 SER A C 1
ATOM 676 O O . SER A 1 84 ? -10.158 8.128 16.274 1.00 78.31 84 SER A O 1
ATOM 678 N N . MET A 1 85 ? -7.925 8.400 16.139 1.00 76.94 85 MET A N 1
ATOM 679 C CA . MET A 1 85 ? -7.600 7.544 17.286 1.00 76.94 85 MET A CA 1
ATOM 680 C C . MET A 1 85 ? -8.036 8.183 18.612 1.00 76.94 85 MET A C 1
ATOM 682 O O . MET A 1 85 ? -8.482 7.476 19.506 1.00 76.94 85 MET A O 1
ATOM 686 N N . GLU A 1 86 ? -7.997 9.514 18.699 1.00 80.81 86 GLU A N 1
ATOM 687 C CA . GLU A 1 86 ? -8.463 10.273 19.868 1.00 80.81 86 GLU A CA 1
ATOM 688 C C . GLU A 1 86 ? -9.931 9.953 20.192 1.00 80.81 86 GLU A C 1
ATOM 690 O O . GLU A 1 86 ? -10.278 9.781 21.351 1.00 80.81 86 GLU A O 1
ATOM 695 N N . GLN A 1 87 ? -10.786 9.748 19.179 1.00 79.88 87 GLN A N 1
ATOM 696 C CA . GLN A 1 87 ? -12.175 9.331 19.413 1.00 79.88 87 GLN A CA 1
ATOM 697 C C . GLN A 1 87 ? -12.281 7.942 20.059 1.00 79.88 87 GLN A C 1
ATOM 699 O O . GLN A 1 87 ? -13.216 7.699 20.813 1.00 79.88 87 GLN A O 1
ATOM 704 N N . LEU A 1 88 ? -11.359 7.018 19.769 1.00 80.62 88 LEU A N 1
ATOM 705 C CA . LEU A 1 88 ? -11.314 5.706 20.428 1.00 80.62 88 LEU A CA 1
ATOM 706 C C . LEU A 1 88 ? -10.813 5.817 21.869 1.00 80.62 88 LEU A C 1
ATOM 708 O O . LEU A 1 88 ? -11.343 5.126 22.735 1.00 80.62 88 LEU A O 1
ATOM 712 N N . GLU A 1 89 ? -9.823 6.673 22.118 1.00 81.81 89 GLU A N 1
ATOM 713 C CA . GLU A 1 89 ? -9.305 6.955 23.461 1.00 81.81 89 GLU A CA 1
ATOM 714 C C . GLU A 1 89 ? -10.381 7.610 24.336 1.00 81.81 89 GLU A C 1
ATOM 716 O O . GLU A 1 89 ? -10.633 7.145 25.441 1.00 81.81 89 GLU A O 1
ATOM 721 N N . GLU A 1 90 ? -11.132 8.577 23.803 1.00 81.25 90 GLU A N 1
ATOM 722 C CA . GLU A 1 90 ? -12.271 9.186 24.499 1.00 81.25 90 GLU A CA 1
ATOM 723 C C . GLU A 1 90 ? -13.367 8.167 24.843 1.00 81.25 90 GLU A C 1
ATOM 725 O O . GLU A 1 90 ? -13.940 8.210 25.930 1.00 81.25 90 GLU A O 1
ATOM 730 N N . ILE A 1 91 ? -13.693 7.245 23.927 1.00 81.12 91 ILE A N 1
ATOM 731 C CA . ILE A 1 91 ? -14.684 6.192 24.203 1.00 81.12 91 ILE A CA 1
ATOM 732 C C . ILE A 1 91 ? -14.170 5.251 25.295 1.00 81.12 91 ILE A C 1
ATOM 734 O O . ILE A 1 91 ? -14.952 4.823 26.142 1.00 81.12 91 ILE A O 1
ATOM 738 N N . TYR A 1 92 ? -12.876 4.937 25.279 1.00 80.31 92 TYR A N 1
ATOM 739 C CA . TYR A 1 92 ? -12.237 4.094 26.282 1.00 80.31 92 TYR A CA 1
ATOM 740 C C . TYR A 1 92 ? -12.233 4.760 27.667 1.00 80.31 92 TYR A C 1
ATOM 742 O O . TYR A 1 92 ? -12.666 4.148 28.642 1.0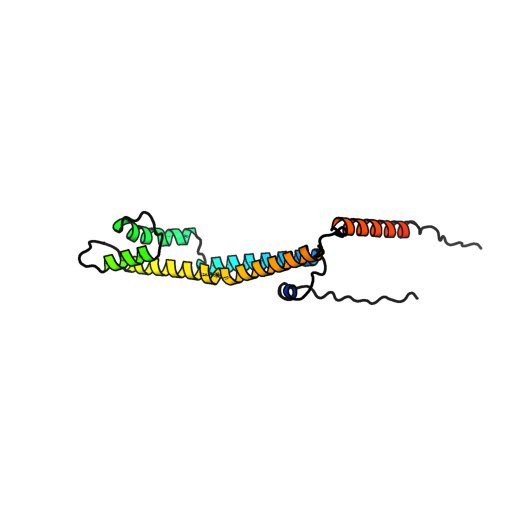0 80.31 92 TYR A O 1
ATOM 750 N N . ASP A 1 93 ? -11.854 6.035 27.753 1.00 81.06 93 ASP A N 1
ATOM 751 C CA . ASP A 1 93 ? -11.864 6.801 29.004 1.00 81.06 93 ASP A CA 1
ATOM 752 C C . ASP A 1 93 ? -13.277 6.895 29.595 1.00 81.06 93 ASP A C 1
ATOM 754 O O . ASP A 1 93 ? -13.479 6.705 30.796 1.00 81.06 93 ASP A O 1
ATOM 758 N N . ARG A 1 94 ? -14.283 7.108 28.739 1.00 75.56 94 ARG A N 1
ATOM 759 C CA . ARG A 1 94 ? -15.695 7.130 29.143 1.00 75.56 94 ARG A CA 1
ATOM 760 C C . ARG A 1 94 ? -16.254 5.754 29.502 1.00 75.56 94 ARG A C 1
ATOM 762 O O . ARG A 1 94 ? -17.218 5.681 30.252 1.00 75.56 94 ARG A O 1
ATOM 769 N N . HIS A 1 95 ? -15.687 4.671 28.976 1.00 75.44 95 HIS A N 1
ATOM 770 C CA . HIS A 1 95 ? -16.046 3.311 29.381 1.00 75.44 95 HIS A CA 1
ATOM 771 C C . HIS A 1 95 ? -15.548 2.990 30.800 1.00 75.44 95 HIS A C 1
ATOM 773 O O . HIS A 1 95 ? -16.225 2.289 31.548 1.00 75.44 95 HIS A O 1
ATOM 779 N N . ILE A 1 96 ? -14.383 3.524 31.178 1.00 76.88 96 ILE A N 1
ATOM 780 C CA . ILE A 1 96 ? -13.798 3.358 32.517 1.00 76.88 96 ILE A CA 1
ATOM 781 C C . ILE A 1 96 ? -14.521 4.224 33.562 1.00 76.88 96 ILE A C 1
ATOM 783 O O . ILE A 1 96 ? -14.558 3.868 34.745 1.00 76.88 96 ILE A O 1
ATOM 787 N N . ASP A 1 97 ? -15.103 5.353 33.150 1.00 71.75 97 ASP A N 1
ATOM 788 C CA . ASP A 1 97 ? -15.863 6.224 34.044 1.00 71.75 97 ASP A CA 1
ATOM 789 C C . ASP A 1 97 ? -17.169 5.558 34.512 1.00 71.75 97 ASP A C 1
ATOM 791 O O . ASP A 1 97 ? -18.161 5.463 33.796 1.00 71.75 97 ASP A O 1
ATOM 795 N N . ILE A 1 98 ? -17.180 5.151 35.783 1.00 61.97 98 ILE A N 1
ATOM 796 C CA . ILE A 1 98 ? -18.298 4.472 36.458 1.00 61.97 98 ILE A CA 1
ATOM 797 C C . ILE A 1 98 ? -19.560 5.359 36.511 1.00 61.97 98 ILE A C 1
ATOM 799 O O . ILE A 1 98 ? -20.661 4.865 36.765 1.00 61.97 98 ILE A O 1
ATOM 803 N N . THR A 1 99 ? -19.420 6.675 36.310 1.00 66.00 99 THR A N 1
ATOM 804 C CA . THR A 1 99 ? -20.547 7.616 36.283 1.00 66.00 99 THR A CA 1
ATOM 805 C C . THR A 1 99 ? -21.188 7.773 34.904 1.00 66.00 99 THR A C 1
ATOM 807 O O . THR A 1 99 ? -22.321 8.258 34.825 1.00 66.00 99 THR A O 1
ATOM 810 N N . ASP A 1 100 ? -20.522 7.325 33.836 1.00 64.25 100 ASP A N 1
ATOM 811 C CA . ASP A 1 100 ? -21.027 7.408 32.470 1.00 64.25 100 ASP A CA 1
ATOM 812 C C . ASP A 1 100 ? -21.686 6.082 32.047 1.00 64.25 100 ASP A C 1
ATOM 814 O O . ASP A 1 100 ? -21.153 4.989 32.229 1.00 64.25 100 ASP A O 1
ATOM 818 N N . ILE A 1 101 ? -22.895 6.152 31.483 1.00 60.81 101 ILE A N 1
ATOM 819 C CA . ILE A 1 101 ? -23.676 4.965 31.089 1.00 60.81 101 ILE A CA 1
ATOM 820 C C . ILE A 1 101 ? -23.357 4.650 29.626 1.00 60.81 101 ILE A C 1
ATOM 822 O O . ILE A 1 101 ? -24.208 4.748 28.737 1.00 60.81 101 ILE A O 1
ATOM 826 N N . LEU A 1 102 ? -22.102 4.310 29.353 1.00 64.75 102 LEU A N 1
ATOM 827 C CA . LEU A 1 102 ? -21.676 3.815 28.050 1.00 64.75 102 LEU A CA 1
ATOM 828 C C . LEU A 1 102 ? -21.580 2.294 28.107 1.00 64.75 102 LEU A C 1
ATOM 830 O O . LEU A 1 102 ? -20.587 1.720 28.542 1.00 64.75 102 LEU A O 1
ATOM 834 N N . THR A 1 103 ? -22.632 1.619 27.637 1.00 68.62 103 THR A N 1
ATOM 835 C CA . THR A 1 103 ? -22.616 0.165 27.431 1.00 68.62 103 THR A CA 1
ATOM 836 C C . THR A 1 103 ? -21.816 -0.154 26.169 1.00 68.62 103 THR A C 1
ATOM 838 O O . THR A 1 103 ? -22.388 -0.428 25.113 1.00 68.62 103 THR A O 1
ATOM 841 N N . VAL A 1 104 ? -20.496 -0.025 26.272 1.00 71.31 104 VAL A N 1
ATOM 842 C CA . VAL A 1 104 ? -19.521 -0.421 25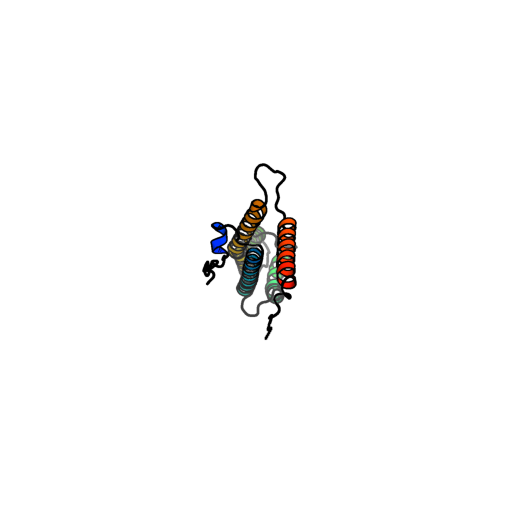.254 1.00 71.31 104 VAL A CA 1
ATOM 843 C C . VAL A 1 104 ? -18.817 -1.685 25.735 1.00 71.31 104 VAL A C 1
ATOM 845 O O . VAL A 1 104 ? -18.575 -1.848 26.925 1.00 71.31 104 VAL A O 1
ATOM 848 N N . ASP A 1 105 ? -18.544 -2.593 24.808 1.00 75.62 105 ASP A N 1
ATOM 849 C CA . ASP A 1 105 ? -17.826 -3.836 25.065 1.00 75.62 105 ASP A CA 1
ATOM 850 C C . ASP A 1 105 ? -16.305 -3.606 24.978 1.00 75.62 105 ASP A C 1
ATOM 852 O O . ASP A 1 105 ? -15.809 -3.121 23.956 1.00 75.62 105 ASP A O 1
ATOM 856 N N . GLU A 1 106 ? -15.576 -3.932 26.049 1.00 78.06 106 GLU A N 1
ATOM 857 C CA . GLU A 1 106 ? -14.122 -3.726 26.162 1.00 78.06 106 GLU A CA 1
ATOM 858 C C . GLU A 1 106 ? -13.352 -4.531 25.101 1.00 78.06 106 GLU A C 1
ATOM 860 O O . GLU A 1 106 ? -12.447 -4.006 24.446 1.00 78.06 106 GLU A O 1
ATOM 865 N N . ASP A 1 107 ? -13.773 -5.775 24.850 1.00 81.19 107 ASP A N 1
ATOM 866 C CA . ASP A 1 107 ? -13.172 -6.650 23.841 1.00 81.19 107 ASP A CA 1
ATOM 867 C C . ASP A 1 107 ? -13.274 -6.037 22.438 1.00 81.19 107 ASP A C 1
ATOM 869 O O . ASP A 1 107 ? -12.295 -6.006 21.685 1.00 81.19 107 ASP A O 1
ATOM 873 N N . SER A 1 108 ? -14.440 -5.495 22.086 1.00 79.12 108 SER A N 1
ATOM 874 C CA . SER A 1 108 ? -14.643 -4.788 20.818 1.00 79.12 108 SER A CA 1
ATOM 875 C C . SER A 1 108 ? -13.723 -3.566 20.690 1.00 79.12 108 SER A C 1
ATOM 877 O O . SER A 1 108 ? -13.196 -3.301 19.607 1.00 79.12 108 SER A O 1
ATOM 879 N N . LEU A 1 109 ? -13.497 -2.833 21.785 1.00 80.50 109 LEU A N 1
ATOM 880 C CA . LEU A 1 109 ? -12.639 -1.641 21.830 1.00 80.50 109 LEU A CA 1
ATOM 881 C C . LEU A 1 109 ? -11.184 -2.006 21.523 1.00 80.50 109 LEU A C 1
ATOM 883 O O . LEU A 1 109 ? -10.574 -1.434 20.615 1.00 80.50 109 LEU A O 1
ATOM 887 N N . ILE A 1 110 ? -10.664 -3.022 22.214 1.00 82.81 110 ILE A N 1
ATOM 888 C CA . ILE A 1 110 ? -9.310 -3.549 22.011 1.00 82.81 110 ILE A CA 1
ATOM 889 C C . ILE A 1 110 ? -9.136 -4.048 20.571 1.00 82.81 110 ILE A C 1
ATOM 891 O O . ILE A 1 110 ? -8.122 -3.772 19.923 1.00 82.81 110 ILE A O 1
ATOM 895 N N . GLN A 1 111 ? -10.125 -4.764 20.030 1.00 81.75 111 GLN A N 1
ATOM 896 C CA . GLN A 1 111 ? -10.056 -5.276 18.662 1.00 81.75 111 GLN A CA 1
ATOM 897 C C . GLN A 1 111 ? -9.988 -4.149 17.618 1.00 81.75 111 GLN A C 1
ATOM 899 O O . GLN A 1 111 ? -9.183 -4.236 16.687 1.00 81.75 111 GLN A O 1
ATOM 904 N N . ILE A 1 112 ? -10.761 -3.068 17.779 1.00 82.88 112 ILE A N 1
ATOM 905 C CA . ILE A 1 112 ? -10.698 -1.919 16.863 1.00 82.88 112 ILE A CA 1
ATOM 906 C C . ILE A 1 112 ? -9.376 -1.161 17.003 1.00 82.88 112 ILE A C 1
ATOM 908 O O . ILE A 1 112 ? -8.787 -0.793 15.986 1.00 82.88 112 ILE A O 1
ATOM 912 N N . GLN A 1 113 ? -8.861 -0.964 18.219 1.00 83.25 113 GLN A N 1
ATOM 913 C CA . GLN A 1 113 ? -7.542 -0.346 18.409 1.00 83.25 113 GLN A CA 1
ATOM 914 C C . GLN A 1 113 ? -6.440 -1.149 17.697 1.00 83.25 113 GLN A C 1
ATOM 916 O O . GLN A 1 113 ? -5.604 -0.577 16.993 1.00 83.25 113 GLN A O 1
ATOM 921 N N . ASN A 1 114 ? -6.485 -2.480 17.796 1.00 85.12 114 ASN A N 1
ATOM 922 C CA . ASN A 1 114 ? -5.566 -3.368 17.083 1.00 85.12 114 ASN A CA 1
ATOM 923 C C . ASN A 1 114 ? -5.700 -3.254 15.556 1.00 85.12 114 ASN A C 1
ATOM 925 O O . ASN A 1 114 ? -4.684 -3.232 14.856 1.00 85.12 114 ASN A O 1
ATOM 929 N N . LEU A 1 115 ? -6.924 -3.140 15.027 1.00 84.31 115 LEU A N 1
ATOM 930 C CA . LEU A 1 115 ? -7.155 -2.893 13.600 1.00 84.31 115 LEU A CA 1
ATOM 931 C C . LEU A 1 115 ? -6.533 -1.564 13.158 1.00 84.31 115 LEU A C 1
ATOM 933 O O . LEU A 1 115 ? -5.809 -1.527 12.163 1.00 84.31 115 LEU A O 1
ATOM 937 N N . VAL A 1 116 ? -6.785 -0.481 13.895 1.00 82.88 116 VAL A N 1
ATOM 938 C CA . VAL A 1 116 ? -6.240 0.846 13.576 1.00 82.88 116 VAL A CA 1
ATOM 939 C C . VAL A 1 116 ? -4.711 0.812 13.598 1.00 82.88 116 VAL A C 1
ATOM 941 O O . VAL A 1 116 ? -4.075 1.290 12.658 1.00 82.88 116 VAL A O 1
ATOM 944 N N . ALA A 1 117 ? -4.106 0.172 14.601 1.00 83.75 117 ALA A N 1
ATOM 945 C CA . ALA A 1 117 ? -2.658 -0.006 14.675 1.00 83.75 117 ALA A CA 1
ATOM 946 C C . ALA A 1 117 ? -2.108 -0.820 13.489 1.00 83.75 117 ALA A C 1
ATOM 948 O O . ALA A 1 117 ? -1.110 -0.425 12.879 1.00 83.75 117 ALA A O 1
ATOM 949 N N . LYS A 1 118 ? -2.777 -1.920 13.111 1.00 84.69 118 LYS A N 1
ATOM 950 C CA . LYS A 1 118 ? -2.430 -2.745 11.940 1.00 84.69 118 LYS A CA 1
ATOM 951 C C . LYS A 1 118 ? -2.467 -1.923 10.647 1.00 84.69 118 LYS A C 1
ATOM 953 O O . LYS A 1 118 ? -1.520 -1.987 9.864 1.00 84.69 118 LYS A O 1
ATOM 958 N N . VAL A 1 119 ? -3.517 -1.125 10.440 1.00 83.81 119 VAL A N 1
ATOM 959 C CA . VAL A 1 119 ? -3.667 -0.240 9.271 1.00 83.81 119 VAL A CA 1
ATOM 960 C C . VAL A 1 119 ? -2.575 0.825 9.248 1.00 83.81 119 VAL A C 1
ATOM 962 O O . VAL A 1 119 ? -1.892 0.980 8.238 1.00 83.81 119 VAL A O 1
ATOM 965 N N . LEU A 1 120 ? -2.353 1.528 10.361 1.00 82.38 120 LEU A N 1
ATOM 966 C CA . LEU A 1 120 ? -1.329 2.570 10.446 1.00 82.38 120 LEU A CA 1
ATOM 967 C C . LEU A 1 120 ? 0.072 2.015 10.190 1.00 82.38 120 LEU A C 1
ATOM 969 O O . LEU A 1 120 ? 0.861 2.651 9.490 1.00 82.38 120 LEU A O 1
ATOM 973 N N . LYS A 1 121 ? 0.373 0.823 10.712 1.00 83.94 121 LYS A N 1
ATOM 974 C CA . LYS A 1 121 ? 1.635 0.132 10.445 1.00 83.94 121 LYS A CA 1
ATOM 975 C C . LYS A 1 121 ? 1.782 -0.206 8.961 1.00 83.94 121 LYS A C 1
ATOM 977 O O . LYS A 1 121 ? 2.800 0.135 8.363 1.00 83.94 121 LYS A O 1
ATOM 982 N N . ALA A 1 122 ? 0.759 -0.808 8.352 1.00 81.25 122 ALA A N 1
ATOM 983 C CA . ALA A 1 122 ? 0.771 -1.148 6.930 1.00 81.25 122 ALA A CA 1
ATOM 984 C C . ALA A 1 122 ? 0.954 0.091 6.037 1.00 81.25 122 ALA A C 1
ATOM 986 O O . ALA A 1 122 ? 1.724 0.050 5.081 1.00 81.25 122 ALA A O 1
ATOM 987 N N . VAL A 1 123 ? 0.317 1.215 6.380 1.00 78.44 123 VAL A N 1
ATOM 988 C CA . VAL A 1 123 ? 0.448 2.472 5.631 1.00 78.44 123 VAL A CA 1
ATOM 989 C C . VAL A 1 123 ? 1.839 3.092 5.796 1.00 78.44 123 VAL A C 1
ATOM 991 O O . VAL A 1 123 ? 2.447 3.509 4.812 1.00 78.44 123 VAL A O 1
ATOM 994 N N . ARG A 1 124 ? 2.363 3.159 7.025 1.00 77.88 124 ARG A N 1
ATOM 995 C CA . ARG A 1 124 ? 3.652 3.815 7.304 1.00 77.88 124 ARG A CA 1
ATOM 996 C C . ARG A 1 124 ? 4.846 3.018 6.789 1.00 77.88 124 ARG A C 1
ATOM 998 O O . ARG A 1 124 ? 5.757 3.593 6.203 1.00 77.88 124 ARG A O 1
ATOM 1005 N N . GLU A 1 125 ? 4.855 1.711 7.018 1.00 80.38 125 GLU A N 1
ATOM 1006 C CA . GLU A 1 125 ? 6.008 0.858 6.712 1.00 80.38 125 GLU A CA 1
ATOM 1007 C C . GLU A 1 125 ? 5.872 0.194 5.338 1.00 80.38 125 GLU A C 1
ATOM 1009 O O . GLU A 1 125 ? 6.845 0.105 4.592 1.00 80.38 125 GLU A O 1
ATOM 1014 N N . GLY A 1 126 ? 4.659 -0.218 4.963 1.00 77.38 126 GLY A N 1
ATOM 1015 C CA . GLY A 1 126 ? 4.419 -1.017 3.762 1.00 77.38 126 GLY A CA 1
ATOM 1016 C C . GLY A 1 126 ? 4.717 -0.291 2.453 1.00 77.38 126 GLY A C 1
ATOM 1017 O O . GLY A 1 126 ? 5.334 -0.858 1.544 1.00 77.38 126 GLY A O 1
ATOM 1018 N N . PHE A 1 127 ? 4.333 0.986 2.366 1.00 80.94 127 PHE A N 1
ATOM 1019 C CA . PHE A 1 127 ? 4.508 1.790 1.153 1.00 80.94 127 PHE A CA 1
ATOM 1020 C C . PHE A 1 127 ? 5.865 2.489 1.058 1.00 80.94 127 PHE A C 1
ATOM 1022 O O . PHE A 1 127 ? 6.234 2.914 -0.033 1.00 80.94 127 PHE A O 1
ATOM 1029 N N . SER A 1 128 ? 6.617 2.580 2.158 1.00 83.19 128 SER A N 1
ATOM 1030 C CA . SER A 1 128 ? 7.906 3.283 2.236 1.00 83.19 128 SER A CA 1
ATOM 1031 C C . SER A 1 128 ? 8.857 2.893 1.100 1.00 83.19 128 SER A C 1
ATOM 1033 O O . SER A 1 128 ? 9.276 3.743 0.314 1.00 83.19 128 SER A O 1
ATOM 1035 N N . GLU A 1 129 ? 9.160 1.602 0.946 1.00 80.94 129 GLU A N 1
ATOM 1036 C CA . GLU A 1 129 ? 10.137 1.187 -0.067 1.00 80.94 129 GLU A CA 1
ATOM 1037 C C . GLU A 1 129 ? 9.552 1.266 -1.488 1.00 80.94 129 GLU A C 1
ATOM 1039 O O . GLU A 1 129 ? 10.293 1.531 -2.433 1.00 80.94 129 GLU A O 1
ATOM 1044 N N . SER A 1 130 ? 8.229 1.120 -1.652 1.00 84.31 130 SER A N 1
ATOM 1045 C CA . SER A 1 130 ? 7.555 1.329 -2.944 1.00 84.31 130 SER A CA 1
ATOM 1046 C C . SER A 1 130 ? 7.679 2.785 -3.404 1.00 84.31 130 SER A C 1
ATOM 1048 O O . SER A 1 130 ? 8.006 3.043 -4.561 1.00 84.31 130 SER A O 1
ATOM 1050 N N . ILE A 1 131 ? 7.480 3.738 -2.487 1.00 84.38 131 ILE A N 1
ATOM 1051 C CA . ILE A 1 131 ? 7.670 5.172 -2.739 1.00 84.38 131 ILE A CA 1
ATOM 1052 C C . ILE A 1 131 ? 9.122 5.436 -3.142 1.00 84.38 131 ILE A C 1
ATOM 1054 O O . ILE A 1 131 ? 9.359 6.036 -4.187 1.00 84.38 131 ILE A O 1
ATOM 1058 N N . GLN A 1 132 ? 10.093 4.901 -2.396 1.00 84.38 132 GLN A N 1
ATOM 1059 C CA . GLN A 1 132 ? 11.515 5.054 -2.728 1.00 84.38 132 GLN A CA 1
ATOM 1060 C C . GLN A 1 132 ? 11.869 4.484 -4.112 1.00 84.38 132 GLN A C 1
ATOM 1062 O O . GLN A 1 132 ? 12.694 5.053 -4.829 1.00 84.38 132 GLN A O 1
ATOM 1067 N N . TYR A 1 133 ? 11.264 3.359 -4.509 1.00 83.62 133 TYR A N 1
ATOM 1068 C CA . TYR A 1 133 ? 11.451 2.775 -5.840 1.00 83.62 133 TYR A CA 1
ATOM 1069 C C . TYR A 1 133 ? 10.908 3.690 -6.943 1.00 83.62 133 TYR A C 1
ATOM 1071 O O . TYR A 1 133 ? 11.592 3.918 -7.944 1.00 83.62 133 TYR A O 1
ATOM 1079 N N . ILE A 1 134 ? 9.716 4.257 -6.746 1.00 85.94 134 ILE A N 1
ATOM 1080 C CA . ILE A 1 134 ? 9.107 5.203 -7.689 1.00 85.94 134 ILE A CA 1
ATOM 1081 C C . ILE A 1 134 ? 9.944 6.480 -7.784 1.00 85.94 134 ILE A C 1
ATOM 1083 O O . ILE A 1 134 ? 10.238 6.934 -8.887 1.00 85.94 134 ILE A O 1
ATOM 1087 N N . GLU A 1 135 ? 10.388 7.039 -6.660 1.00 86.94 135 GLU A N 1
ATOM 1088 C CA . GLU A 1 135 ? 11.236 8.234 -6.634 1.00 86.94 135 GLU A CA 1
ATOM 1089 C C . GLU A 1 135 ? 12.553 8.017 -7.388 1.00 86.94 135 GLU A C 1
ATOM 1091 O O . GLU A 1 135 ? 12.937 8.845 -8.216 1.00 86.94 135 GLU A O 1
ATOM 1096 N N . LYS A 1 136 ? 13.213 6.870 -7.178 1.00 84.31 136 LYS A N 1
ATOM 1097 C CA . LYS A 1 136 ? 14.424 6.494 -7.926 1.00 84.31 136 LYS A CA 1
ATOM 1098 C C . LYS A 1 136 ? 14.158 6.353 -9.423 1.00 84.31 136 LYS A C 1
ATOM 1100 O O . LYS A 1 136 ? 14.965 6.815 -10.231 1.00 84.31 136 LYS A O 1
ATOM 1105 N N . LEU A 1 137 ? 13.036 5.741 -9.805 1.00 84.19 137 LEU A N 1
ATOM 1106 C CA . LEU A 1 137 ? 12.645 5.614 -11.209 1.00 84.19 137 LEU A CA 1
ATOM 1107 C C . LEU A 1 137 ? 12.396 6.988 -11.846 1.00 84.19 137 LEU A C 1
ATOM 1109 O O . LEU A 1 137 ? 12.852 7.246 -12.960 1.00 84.19 137 LEU A O 1
ATOM 1113 N N . MET A 1 138 ? 11.717 7.883 -11.130 1.00 84.69 138 MET A N 1
ATOM 1114 C CA . MET A 1 138 ? 11.452 9.248 -11.580 1.00 84.69 138 MET A CA 1
ATOM 1115 C C . MET A 1 138 ? 12.742 10.060 -11.728 1.00 84.69 138 MET A C 1
ATOM 1117 O O . MET A 1 138 ? 12.898 10.766 -12.725 1.00 84.69 138 MET A O 1
ATOM 1121 N N . ASP A 1 139 ? 13.694 9.930 -10.798 1.00 82.19 139 ASP A N 1
ATOM 1122 C CA . ASP A 1 139 ? 15.007 10.575 -10.913 1.00 82.19 139 ASP A CA 1
ATOM 1123 C C . ASP A 1 139 ? 15.784 10.052 -12.130 1.00 82.19 139 ASP A C 1
ATOM 1125 O O . ASP A 1 139 ? 16.337 10.830 -12.909 1.00 82.19 139 ASP A O 1
ATOM 1129 N N . PHE A 1 140 ? 15.756 8.739 -12.366 1.00 79.38 140 PHE A N 1
ATOM 1130 C CA . PHE 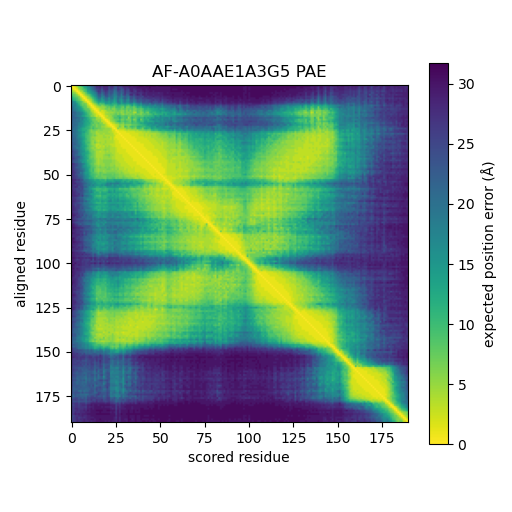A 1 140 ? 16.355 8.139 -13.555 1.00 79.38 140 PHE A CA 1
ATOM 1131 C C . PHE A 1 140 ? 15.743 8.674 -14.859 1.00 79.38 140 PHE A C 1
ATOM 1133 O O . PHE A 1 140 ? 16.473 9.099 -15.759 1.00 79.38 140 PHE A O 1
ATOM 1140 N N . LEU A 1 141 ? 14.411 8.700 -14.959 1.00 79.25 141 LEU A N 1
ATOM 1141 C CA . LEU A 1 141 ? 13.708 9.224 -16.131 1.00 79.25 141 LEU A CA 1
ATOM 1142 C C . LEU A 1 141 ? 14.006 10.709 -16.344 1.00 79.25 141 LEU A C 1
ATOM 1144 O O . LEU A 1 141 ? 14.258 11.131 -17.470 1.00 79.25 141 LEU A O 1
ATOM 1148 N N . LYS A 1 142 ? 14.060 11.496 -15.265 1.00 76.75 142 LYS A N 1
ATOM 1149 C CA . LYS A 1 142 ? 14.454 12.905 -15.319 1.00 76.75 142 LYS A CA 1
ATOM 1150 C C . LYS A 1 142 ? 15.869 13.068 -15.872 1.00 76.75 142 LYS A C 1
ATOM 1152 O O . LYS A 1 142 ? 16.063 13.862 -16.790 1.00 76.75 142 LYS A O 1
ATOM 1157 N N . ARG A 1 143 ? 16.850 12.307 -15.372 1.00 72.56 143 ARG A N 1
ATOM 1158 C CA . ARG A 1 143 ? 18.237 12.329 -15.878 1.00 72.56 143 ARG A CA 1
ATOM 1159 C C . ARG A 1 143 ? 18.314 11.930 -17.349 1.00 72.56 143 ARG A C 1
ATOM 1161 O O . ARG A 1 143 ? 19.072 12.543 -18.095 1.00 72.56 143 ARG A O 1
ATOM 1168 N N . TYR A 1 144 ? 17.524 10.943 -17.773 1.00 73.19 144 TYR A N 1
ATOM 1169 C CA . TYR A 1 144 ? 17.426 10.565 -19.181 1.00 73.19 144 TYR A CA 1
ATOM 1170 C C . TYR A 1 144 ? 16.881 11.717 -20.028 1.00 73.19 144 TYR A C 1
ATOM 1172 O O . TYR A 1 144 ? 17.541 12.125 -20.976 1.00 73.19 144 TYR A O 1
ATOM 1180 N N . CYS A 1 145 ? 15.744 12.305 -19.658 1.00 72.50 145 CYS A N 1
ATOM 1181 C CA . CYS A 1 145 ? 15.148 13.421 -20.393 1.00 72.50 145 CYS A CA 1
ATOM 1182 C C . CYS A 1 145 ? 16.084 14.639 -20.468 1.00 72.50 145 CYS A C 1
ATOM 1184 O O . CYS A 1 145 ? 16.222 15.234 -21.532 1.00 72.50 145 CYS A O 1
ATOM 1186 N N . VAL A 1 146 ? 16.777 14.968 -19.371 1.00 67.00 146 VAL A N 1
ATOM 1187 C CA . VAL A 1 146 ? 17.740 16.081 -19.319 1.00 67.00 146 VAL A CA 1
ATOM 1188 C C . VAL A 1 146 ? 19.026 15.768 -20.088 1.00 67.00 146 VAL A C 1
ATOM 1190 O O . VAL A 1 146 ? 19.666 16.680 -20.588 1.00 67.00 146 VAL A O 1
ATOM 1193 N N . SER A 1 147 ? 19.399 14.496 -20.269 1.00 61.78 147 SER A N 1
ATOM 1194 C CA . SER A 1 147 ? 20.561 14.141 -21.100 1.00 61.78 147 SER A CA 1
ATOM 1195 C C . SER A 1 147 ? 20.407 14.525 -22.576 1.00 61.78 147 SER A C 1
ATOM 1197 O O . SER A 1 147 ? 21.404 14.556 -23.294 1.00 61.78 147 SER A O 1
ATOM 1199 N N . PHE A 1 148 ? 19.187 14.862 -23.007 1.00 60.81 148 PHE A N 1
ATOM 1200 C CA . PHE A 1 148 ? 18.912 15.394 -24.338 1.00 60.81 148 PHE A CA 1
ATOM 1201 C C . PHE A 1 148 ? 18.920 16.927 -24.398 1.00 60.81 148 PHE A C 1
ATOM 1203 O O . PHE A 1 148 ? 19.028 17.468 -25.492 1.00 60.81 148 PHE A O 1
ATOM 1210 N N . SER A 1 149 ? 18.838 17.642 -23.272 1.00 48.81 149 SER A N 1
ATOM 1211 C CA . SER A 1 149 ? 18.779 19.109 -23.231 1.00 48.81 149 SER A CA 1
ATOM 1212 C C . SER A 1 149 ? 20.043 19.724 -22.615 1.00 48.81 149 SER A C 1
ATOM 1214 O O . SER A 1 149 ? 20.455 19.370 -21.512 1.00 48.81 149 SER A O 1
ATOM 1216 N N . LEU A 1 150 ? 20.673 20.670 -23.321 1.00 49.78 150 LEU A N 1
ATOM 1217 C CA . LEU A 1 150 ? 21.823 21.421 -22.799 1.00 49.78 150 LEU A CA 1
ATOM 1218 C C . LEU A 1 150 ? 21.396 22.396 -21.674 1.00 49.78 150 LEU A C 1
ATOM 1220 O O . LEU A 1 150 ? 20.256 22.866 -21.698 1.00 49.78 150 LEU A O 1
ATOM 1224 N N . PRO A 1 151 ? 22.282 22.700 -20.695 1.00 53.28 151 PRO A N 1
ATOM 1225 C CA . PRO A 1 151 ? 21.964 23.543 -19.531 1.00 53.28 151 PRO A CA 1
ATOM 1226 C C . PRO A 1 151 ? 21.623 24.991 -19.897 1.00 53.28 151 PRO A C 1
ATOM 1228 O O . PRO A 1 151 ? 20.711 25.578 -19.322 1.00 53.28 151 PRO A O 1
ATOM 1231 N N . ASP A 1 152 ? 22.331 25.531 -20.884 1.00 54.28 152 ASP A N 1
ATOM 1232 C CA . ASP A 1 152 ? 22.025 26.803 -21.522 1.00 54.28 152 ASP A CA 1
ATOM 1233 C C . ASP A 1 152 ? 21.186 26.449 -22.744 1.00 54.28 152 ASP A C 1
ATOM 1235 O O . ASP A 1 152 ? 21.716 25.935 -23.729 1.00 54.28 152 ASP A O 1
ATOM 1239 N N . GLY A 1 153 ? 19.861 26.553 -22.624 1.00 62.97 153 GLY A N 1
ATOM 1240 C CA . GLY A 1 153 ? 18.955 26.044 -23.649 1.00 62.97 153 GLY A CA 1
ATOM 1241 C C . GLY A 1 153 ? 19.329 26.572 -25.031 1.00 62.97 153 GLY A C 1
ATOM 1242 O O . GLY A 1 153 ? 19.281 27.779 -25.236 1.00 62.97 153 GLY A O 1
ATOM 1243 N N . ASP A 1 154 ? 19.689 25.689 -25.971 1.00 44.16 154 ASP A N 1
ATOM 1244 C CA . ASP A 1 154 ? 19.894 26.110 -27.354 1.00 44.16 154 ASP A CA 1
ATOM 1245 C C . ASP A 1 154 ? 19.897 24.997 -28.425 1.00 44.16 154 ASP A C 1
ATOM 1247 O O . ASP A 1 154 ? 20.354 23.870 -28.219 1.00 44.16 154 ASP A O 1
ATOM 1251 N N . SER A 1 155 ? 19.352 25.420 -29.572 1.00 45.47 155 SER A N 1
ATOM 1252 C CA . SER A 1 155 ? 19.303 24.988 -30.989 1.00 45.47 155 SER A CA 1
ATOM 1253 C C . SER A 1 155 ? 19.631 23.569 -31.502 1.00 45.47 155 SER A C 1
ATOM 1255 O O . SER A 1 155 ? 19.219 23.260 -32.622 1.00 45.47 155 SER A O 1
ATOM 1257 N N . TYR A 1 156 ? 20.296 22.684 -30.758 1.00 43.44 156 TYR A N 1
ATOM 1258 C CA . TYR A 1 156 ? 20.775 21.373 -31.248 1.00 43.44 156 TYR A CA 1
ATOM 1259 C C . TYR A 1 156 ? 20.212 20.183 -30.468 1.00 43.44 156 TYR A C 1
ATOM 1261 O O . TYR A 1 156 ? 20.899 19.187 -30.245 1.00 43.44 156 TYR A O 1
ATOM 1269 N N . LEU A 1 157 ? 18.942 20.236 -30.066 1.00 45.44 157 LEU A N 1
ATOM 1270 C CA . LEU A 1 157 ? 18.245 19.014 -29.671 1.00 45.44 157 LEU A CA 1
ATOM 1271 C C . LEU A 1 157 ? 18.241 18.062 -30.879 1.00 45.44 157 LEU A C 1
ATOM 1273 O O . LEU A 1 157 ? 17.402 18.165 -31.777 1.00 45.44 157 LEU A O 1
ATOM 1277 N N . GLU A 1 158 ? 19.196 17.129 -30.911 1.00 51.69 158 GLU A N 1
ATOM 1278 C CA . GLU A 1 158 ? 19.120 15.886 -31.668 1.00 51.69 158 GLU A CA 1
ATOM 1279 C C . GLU A 1 158 ? 17.925 15.097 -31.130 1.00 51.69 158 GLU A C 1
ATOM 1281 O O . GLU A 1 158 ? 18.027 14.196 -30.302 1.00 51.69 158 GLU A O 1
ATOM 1286 N N . THR A 1 159 ? 16.741 15.532 -31.545 1.00 53.81 159 THR A N 1
ATOM 1287 C CA . THR A 1 159 ? 15.461 14.954 -31.163 1.00 53.81 159 THR A CA 1
ATOM 1288 C C . THR A 1 159 ? 15.404 13.480 -31.564 1.00 53.81 159 THR A C 1
ATOM 1290 O O . THR A 1 159 ? 16.097 13.043 -32.486 1.00 53.81 159 THR A O 1
ATOM 1293 N N . ALA A 1 160 ? 14.513 12.707 -30.934 1.00 54.59 160 ALA A N 1
ATOM 1294 C CA . ALA A 1 160 ? 14.186 11.347 -31.378 1.00 54.59 160 ALA A CA 1
ATOM 1295 C C . ALA A 1 160 ? 13.913 11.289 -32.898 1.00 54.59 160 ALA A C 1
ATOM 1297 O O . ALA A 1 160 ? 14.306 10.345 -33.579 1.00 54.59 160 ALA A O 1
ATOM 1298 N N . THR A 1 161 ? 13.342 12.363 -33.444 1.00 51.59 161 THR A N 1
ATOM 1299 C CA . THR A 1 161 ? 13.105 12.580 -34.872 1.00 51.59 161 THR A CA 1
ATOM 1300 C C . THR A 1 161 ? 14.392 12.639 -35.708 1.00 51.59 161 THR A C 1
ATOM 1302 O O . THR A 1 161 ? 14.424 12.096 -36.811 1.00 51.59 161 THR A O 1
ATOM 1305 N N . ASN A 1 162 ? 15.472 13.249 -35.205 1.00 55.59 162 ASN A N 1
ATOM 1306 C CA . ASN A 1 162 ? 16.774 13.254 -35.881 1.00 55.59 162 ASN A CA 1
ATOM 1307 C C . ASN A 1 162 ? 17.419 11.864 -35.884 1.00 55.59 162 ASN A C 1
ATOM 1309 O O . ASN A 1 162 ? 17.961 11.456 -36.910 1.00 55.59 162 ASN A O 1
ATOM 1313 N N . TYR A 1 163 ? 17.296 11.102 -34.795 1.00 58.69 163 TYR A N 1
ATOM 1314 C CA . TYR A 1 163 ? 17.764 9.713 -34.755 1.00 58.69 163 TYR A CA 1
ATOM 1315 C C . TYR A 1 163 ? 16.959 8.802 -35.692 1.00 58.69 163 TYR A C 1
ATOM 1317 O O . TYR A 1 163 ? 17.539 7.977 -36.399 1.00 58.69 163 TYR A O 1
ATOM 1325 N N . GLU A 1 164 ? 15.637 8.980 -35.783 1.00 62.38 164 GLU A N 1
ATOM 1326 C CA . GLU A 1 164 ? 14.823 8.280 -36.785 1.00 62.38 164 GLU A CA 1
ATOM 1327 C C . GLU A 1 164 ? 15.216 8.653 -38.216 1.00 62.38 164 GLU A C 1
ATOM 1329 O O . GLU A 1 164 ? 15.271 7.781 -39.086 1.00 62.38 164 GLU A O 1
ATOM 1334 N N . LYS A 1 165 ? 15.514 9.932 -38.470 1.00 69.81 165 LYS A N 1
ATOM 1335 C CA . LYS A 1 165 ? 15.981 10.405 -39.776 1.00 69.81 165 LYS A CA 1
ATOM 1336 C C . LYS A 1 165 ? 17.318 9.763 -40.147 1.00 69.81 165 LYS A C 1
ATOM 1338 O O . LYS A 1 165 ? 17.414 9.168 -41.215 1.00 69.81 165 LYS A O 1
ATOM 1343 N N . GLN A 1 166 ? 18.297 9.780 -39.242 1.00 71.88 166 GLN A N 1
ATOM 1344 C CA . GLN A 1 166 ? 19.592 9.125 -39.450 1.00 71.88 166 GLN A CA 1
ATOM 1345 C C . GLN A 1 166 ? 19.441 7.614 -39.671 1.00 71.88 166 GLN A C 1
ATOM 1347 O O . GLN A 1 166 ? 20.097 7.056 -40.549 1.00 71.88 166 GLN A O 1
ATOM 1352 N N . ARG A 1 167 ? 18.531 6.944 -38.946 1.00 78.44 167 ARG A N 1
ATOM 1353 C CA . ARG A 1 167 ? 18.233 5.519 -39.160 1.00 78.44 167 ARG A CA 1
ATOM 1354 C C . ARG A 1 167 ? 17.676 5.258 -40.561 1.00 78.44 167 ARG A C 1
ATOM 1356 O O . ARG A 1 167 ? 18.142 4.344 -41.234 1.0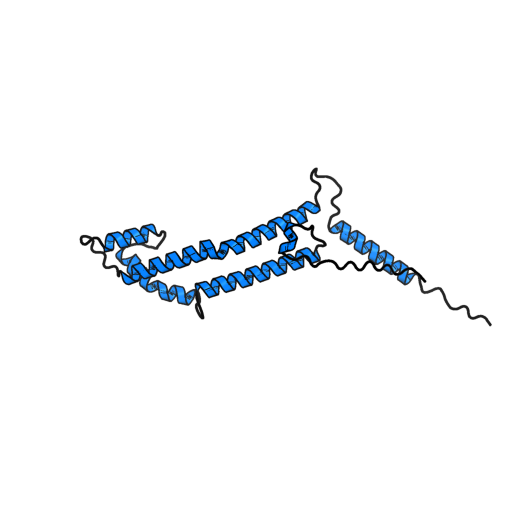0 78.44 167 ARG A O 1
ATOM 1363 N N . ARG A 1 168 ? 16.710 6.066 -41.015 1.00 82.62 168 ARG A N 1
ATOM 1364 C CA . ARG A 1 168 ? 16.129 5.956 -42.367 1.00 82.62 168 ARG A CA 1
ATOM 1365 C C . ARG A 1 168 ? 17.168 6.221 -43.454 1.00 82.62 168 ARG A C 1
ATOM 1367 O O . ARG A 1 168 ? 17.178 5.520 -44.463 1.00 82.62 168 ARG A O 1
ATOM 1374 N N . ASP A 1 169 ? 18.037 7.205 -43.248 1.00 79.56 169 ASP A N 1
ATOM 1375 C CA . ASP A 1 169 ? 19.103 7.539 -44.193 1.00 79.56 169 ASP A CA 1
ATOM 1376 C C . ASP A 1 169 ? 20.137 6.403 -44.284 1.00 79.56 169 ASP A C 1
ATOM 1378 O O . ASP A 1 169 ? 20.550 6.032 -45.385 1.00 79.56 169 ASP A O 1
ATOM 1382 N N . LEU A 1 170 ? 20.471 5.765 -43.155 1.00 80.00 170 LEU A N 1
ATOM 1383 C CA . LEU A 1 170 ? 21.345 4.591 -43.111 1.00 80.00 170 LEU A CA 1
ATOM 1384 C C . LEU A 1 170 ? 20.707 3.364 -43.789 1.00 80.00 170 LEU A C 1
ATOM 1386 O O . LEU A 1 170 ? 21.348 2.709 -44.606 1.00 80.00 170 LEU A O 1
ATOM 1390 N N . GLU A 1 171 ? 19.434 3.070 -43.506 1.00 83.06 171 GLU A N 1
ATOM 1391 C CA . GLU A 1 171 ? 18.678 1.990 -44.163 1.00 83.06 171 GLU A CA 1
ATOM 1392 C C . GLU A 1 171 ? 18.604 2.192 -45.682 1.00 83.06 171 GLU A C 1
ATOM 1394 O O . GLU A 1 171 ? 18.760 1.241 -46.452 1.00 83.06 171 GLU A O 1
ATOM 1399 N N . ARG A 1 172 ? 18.410 3.439 -46.131 1.00 82.94 172 ARG A N 1
ATOM 1400 C CA . ARG A 1 172 ? 18.408 3.791 -47.554 1.00 82.94 172 ARG A CA 1
ATOM 1401 C C . ARG A 1 172 ? 19.786 3.590 -48.182 1.00 82.94 172 ARG A C 1
ATOM 1403 O O . ARG A 1 172 ? 19.867 3.024 -49.269 1.00 82.94 172 ARG A O 1
ATOM 1410 N N . ALA A 1 173 ? 20.856 4.002 -47.502 1.00 80.00 173 ALA A N 1
ATOM 1411 C CA . ALA A 1 173 ? 22.223 3.791 -47.968 1.00 80.00 173 ALA A CA 1
ATOM 1412 C C . ALA A 1 173 ? 22.569 2.295 -48.075 1.00 80.00 173 ALA A C 1
ATOM 1414 O O . ALA A 1 173 ? 23.208 1.878 -49.039 1.00 80.00 173 ALA A O 1
ATOM 1415 N N . ILE A 1 174 ? 22.108 1.471 -47.129 1.00 75.94 174 ILE A N 1
ATOM 1416 C CA . ILE A 1 174 ? 22.283 0.013 -47.166 1.00 75.94 174 ILE A CA 1
ATOM 1417 C C . ILE A 1 174 ? 21.547 -0.588 -48.370 1.00 75.94 174 ILE A C 1
ATOM 1419 O O . ILE A 1 174 ? 22.153 -1.343 -49.125 1.00 75.94 174 ILE A O 1
ATOM 1423 N N . LYS A 1 175 ? 20.278 -0.220 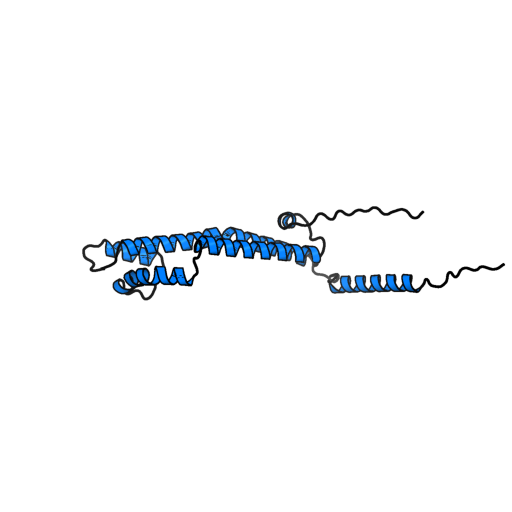-48.596 1.00 80.88 175 LYS A N 1
ATOM 1424 C CA . LYS A 1 175 ? 19.504 -0.703 -49.753 1.00 80.88 175 LYS A CA 1
ATOM 1425 C C . LYS A 1 175 ? 20.149 -0.333 -51.083 1.00 80.88 175 LYS A C 1
ATOM 1427 O O . LYS A 1 175 ? 20.352 -1.218 -51.902 1.00 80.88 175 LYS A O 1
ATOM 1432 N N . LEU A 1 176 ? 20.558 0.925 -51.253 1.00 78.19 176 LEU A N 1
ATOM 1433 C CA . LEU A 1 176 ? 21.286 1.379 -52.443 1.00 78.19 176 LEU A CA 1
ATOM 1434 C C . LEU A 1 176 ? 22.539 0.534 -52.702 1.00 78.19 176 LEU A C 1
ATOM 1436 O O . LEU A 1 176 ? 22.761 0.092 -53.819 1.00 78.19 176 LEU A O 1
ATOM 1440 N N . ASN A 1 177 ? 23.341 0.252 -51.676 1.00 70.00 177 ASN A N 1
ATOM 1441 C CA . ASN A 1 177 ? 24.565 -0.535 -51.856 1.00 70.00 177 ASN A CA 1
ATOM 1442 C C . ASN A 1 177 ? 24.314 -2.037 -52.080 1.00 70.00 177 ASN A C 1
ATOM 1444 O O . ASN A 1 177 ? 25.165 -2.711 -52.659 1.00 70.00 177 ASN A O 1
ATOM 1448 N N . ILE A 1 178 ? 23.167 -2.563 -51.646 1.00 73.50 178 ILE A N 1
ATOM 1449 C CA . ILE A 1 178 ? 22.746 -3.941 -51.930 1.00 73.50 178 ILE A CA 1
ATOM 1450 C C . ILE A 1 178 ? 22.173 -4.046 -53.353 1.00 73.50 178 ILE A C 1
ATOM 1452 O O . ILE A 1 178 ? 22.487 -4.994 -54.066 1.00 73.50 178 ILE A O 1
ATOM 1456 N N . GLU A 1 179 ? 21.388 -3.061 -53.794 1.00 64.06 179 GLU A N 1
ATOM 1457 C CA . GLU A 1 179 ? 20.773 -3.018 -55.128 1.00 64.06 179 GLU A CA 1
ATOM 1458 C C . GLU A 1 179 ? 21.779 -2.683 -56.243 1.00 64.06 179 GLU A C 1
ATOM 1460 O O . GLU A 1 179 ? 21.603 -3.135 -57.369 1.00 64.06 179 GLU A O 1
ATOM 1465 N N . VAL A 1 180 ? 22.872 -1.969 -55.943 1.00 53.75 180 VAL A N 1
ATOM 1466 C CA . VAL A 1 180 ? 23.938 -1.617 -56.908 1.00 53.75 180 VAL A CA 1
ATOM 1467 C C . VAL A 1 180 ? 24.899 -2.789 -57.210 1.00 53.75 180 VAL A C 1
ATOM 1469 O O . VAL A 1 180 ? 25.817 -2.650 -58.015 1.00 53.75 180 VAL A O 1
ATOM 1472 N N . ARG A 1 181 ? 24.685 -3.994 -56.657 1.00 51.72 181 ARG A N 1
ATOM 1473 C CA . ARG A 1 181 ? 25.401 -5.211 -57.098 1.00 51.72 181 ARG A CA 1
ATOM 1474 C C . ARG A 1 181 ? 24.491 -6.265 -57.749 1.00 51.72 181 ARG A C 1
ATOM 1476 O O . ARG A 1 181 ? 24.208 -7.287 -57.126 1.00 51.72 181 ARG A O 1
ATOM 1483 N N . PRO A 1 182 ? 24.173 -6.104 -59.046 1.00 45.88 182 PRO A N 1
ATOM 1484 C CA . PRO A 1 182 ? 23.921 -7.240 -59.931 1.00 45.88 182 PRO A CA 1
ATOM 1485 C C . PRO A 1 182 ? 24.855 -7.282 -61.157 1.00 45.88 182 PRO A C 1
ATOM 1487 O O . PRO A 1 182 ? 24.735 -8.194 -61.966 1.00 45.88 182 PRO A O 1
ATOM 1490 N N . GLU A 1 183 ? 25.820 -6.365 -61.296 1.00 51.62 183 GLU A N 1
ATOM 1491 C CA . GLU A 1 183 ? 26.704 -6.301 -62.474 1.00 51.62 183 GLU A CA 1
ATOM 1492 C C . GLU A 1 183 ? 28.186 -6.478 -62.119 1.00 51.62 183 GLU A C 1
ATOM 1494 O O . GLU A 1 183 ? 29.018 -5.602 -62.308 1.00 51.62 183 GLU A O 1
ATOM 1499 N N . TYR A 1 184 ? 28.536 -7.664 -61.630 1.00 49.34 184 TYR A N 1
ATOM 1500 C CA . TYR A 1 184 ? 29.813 -8.278 -62.007 1.00 49.34 184 TYR A CA 1
ATOM 1501 C C . TYR A 1 184 ? 29.504 -9.693 -62.476 1.00 49.34 184 TYR A C 1
ATOM 1503 O O . TYR A 1 184 ? 29.731 -10.687 -61.786 1.00 49.34 184 TYR A O 1
ATOM 1511 N N . GLY A 1 185 ? 28.881 -9.742 -63.655 1.00 44.53 185 GLY A N 1
ATOM 1512 C CA . GLY A 1 185 ? 28.709 -10.957 -64.427 1.00 44.53 185 GLY A CA 1
ATOM 1513 C C . GLY A 1 185 ? 30.068 -11.579 -64.728 1.00 44.53 185 GLY A C 1
ATOM 1514 O O . GLY A 1 185 ? 31.024 -10.896 -65.093 1.00 44.53 185 GLY A O 1
ATOM 1515 N N . CYS A 1 186 ? 30.131 -12.896 -64.559 1.00 44.22 186 CYS A N 1
ATOM 1516 C CA . CYS A 1 186 ? 31.177 -13.736 -65.110 1.00 44.22 186 CYS A CA 1
ATOM 1517 C C . CYS A 1 186 ? 31.347 -13.436 -66.604 1.00 44.22 186 CYS A C 1
ATOM 1519 O O . CYS A 1 186 ? 30.505 -13.839 -67.405 1.00 44.22 186 CYS A O 1
ATOM 1521 N N . THR A 1 187 ? 32.453 -12.819 -67.003 1.00 41.03 187 THR A N 1
ATOM 1522 C CA . THR A 1 187 ? 32.948 -12.960 -68.370 1.00 41.03 187 THR A CA 1
ATOM 1523 C C . THR A 1 187 ? 33.697 -14.286 -68.458 1.00 41.03 187 THR A C 1
ATOM 1525 O O . THR A 1 187 ? 34.899 -14.374 -68.220 1.00 41.03 187 THR A O 1
ATOM 1528 N N . LYS A 1 188 ? 32.959 -15.355 -68.776 1.00 42.97 188 LYS A N 1
ATOM 1529 C CA . LYS A 1 188 ? 33.544 -16.461 -69.534 1.00 42.97 188 LYS A CA 1
ATOM 1530 C C . LYS A 1 188 ? 33.620 -15.991 -70.982 1.00 42.97 188 LYS A C 1
ATOM 1532 O O . LYS A 1 188 ? 32.579 -15.772 -71.591 1.00 42.97 188 LYS A O 1
ATOM 1537 N N . HIS A 1 189 ? 34.827 -15.838 -71.502 1.00 39.66 189 HIS A N 1
ATOM 1538 C CA . HIS A 1 189 ? 35.057 -15.902 -72.934 1.00 39.66 189 HIS A CA 1
ATOM 1539 C C . HIS A 1 189 ? 36.198 -16.883 -73.170 1.00 39.66 189 HIS A C 1
ATOM 1541 O O . HIS A 1 189 ? 37.317 -16.660 -72.704 1.00 39.66 189 HIS A O 1
ATOM 1547 N N . ASP A 1 190 ? 35.810 -17.994 -73.794 1.00 41.25 190 ASP A N 1
ATOM 1548 C CA . ASP A 1 190 ? 36.664 -18.883 -74.577 1.00 41.25 190 ASP A CA 1
ATOM 1549 C C . ASP A 1 190 ? 37.339 -18.116 -75.728 1.00 41.25 190 ASP A C 1
ATOM 1551 O O . ASP A 1 190 ? 36.716 -17.147 -76.236 1.00 41.25 190 ASP A O 1
#

Solvent-accessible surface area (backbone atoms only — not comparable to full-atom values): 11664 Å² total; per-residue (Å²): 134,84,83,81,82,81,75,77,75,79,72,76,80,78,46,80,81,48,47,84,82,49,81,81,91,44,71,68,56,52,53,52,41,52,51,53,52,50,52,52,49,50,53,49,52,51,50,50,50,44,67,71,52,35,94,91,46,46,73,69,55,53,49,61,67,47,47,59,48,50,49,53,49,30,58,72,70,69,45,96,70,89,86,54,69,66,61,55,50,53,52,50,56,41,55,69,34,87,88,48,92,48,84,58,59,67,70,48,51,56,54,50,53,53,49,51,52,53,51,52,46,47,61,62,59,62,45,47,62,56,50,53,52,51,52,53,52,50,51,43,52,49,53,55,61,48,74,60,53,60,93,72,80,66,99,70,62,78,40,74,66,51,55,51,48,53,49,52,52,49,54,49,52,51,50,52,63,58,68,72,64,80,83,82,70,83,82,82,75,132

Mean predicted aligned error: 16.17 Å

pLDDT: mean 72.55, std 14.48, range [35.25, 90.06]

Sequence (190 aa):
MPPATSLHFYRKRQTFEALAGERPQNLQSVYTVVREVLAALEERLQNLEASFYGPGGSPETEVKQWYLPLQLILRPARYSGLMSMEQLEEIYDRHIDITDILTVDEDSLIQIQNLVAKVLKAVREGFSESIQYIEKLMDFLKRYCVSFSLPDGDSYLETATNYEKQRRDLERAIKLNIEVRPEYGCTKHD

Organism: NCBI:txid231223

Radius of gyration: 32.56 Å; Cα contacts (8 Å, |Δi|>4): 78; chains: 1; bounding box: 65×46×111 Å

Nearest PDB structures (foldseek):
  2b5u-assembly2_C  TM=2.239E-01  e=5.277E+00  Escherichia coli